Protein AF-A0A7S1Z0C0-F1 (afdb_monomer)

Nearest PDB structures (foldseek):
  6q3m-assembly1_A  TM=7.914E-01  e=4.028E-03  Homo sapiens
  2ke1-assembly1_A  TM=7.319E-01  e=4.303E-03  Homo sapiens
  4w5a-assembly3_E  TM=4.860E-01  e=2.081E-03  Homo sapiens
  8w9f-assembly1_F  TM=6.371E-01  e=2.559E-02  Saccharomyces cerevisiae

Solvent-accessible surface area (backbone atoms only — not comparable to full-atom values): 23361 Å² total; per-residue (Å²): 136,85,87,72,70,70,67,63,60,56,47,55,75,70,66,60,73,86,74,85,72,89,42,73,66,61,54,51,55,50,50,51,51,52,51,54,57,55,53,70,72,68,77,53,69,73,66,52,51,57,55,50,52,53,48,57,52,50,53,51,51,53,50,51,50,50,50,53,50,49,53,54,50,51,52,50,50,53,58,64,73,46,51,76,72,53,54,50,53,54,53,50,51,54,52,51,49,54,51,52,55,64,71,62,59,70,80,66,78,71,71,82,69,74,81,73,77,64,78,77,37,60,57,63,62,55,48,53,43,37,74,74,49,77,38,82,90,56,56,78,47,88,72,80,61,46,82,34,17,76,81,85,66,45,68,76,83,61,46,57,18,46,59,42,52,48,14,31,35,68,73,64,39,52,79,74,41,51,56,62,86,73,58,97,84,54,79,42,71,41,68,71,56,48,52,53,49,52,55,50,52,52,52,52,50,50,52,52,51,54,50,50,52,51,53,47,65,69,66,67,64,72,90,80,63,89,78,70,85,74,74,75,78,90,71,77,77,83,79,79,78,79,83,83,84,78,88,84,82,91,83,81,88,80,90,84,81,90,81,90,78,89,77,81,86,80,88,82,86,76,87,85,91,86,87,92,83,88,82,89,80,86,86,81,90,85,77,90,74,89,76,92,72,89,76,78,88,75,80,84,85,80,84,84,87,90,80,89,72,85,81,76,74,74,69,91,72,75,53,92,85,81,61,76,76,45,72,69,49,46,54,53,52,52,50,52,53,52,51,52,50,51,51,52,52,51,52,51,52,55,56,62,75,76,107

InterPro domains:
  IPR001965 Zinc finger, PHD-type [SM00249] (148-194)
  IPR011011 Zinc finger, FYVE/PHD-type [SSF57903] (145-203)
  IPR013083 Zinc finger, RING/FYVE/PHD-type [G3DSA:3.30.40.10] (141-206)
  IPR019787 Zinc finger, PHD-finger [PS50016] (146-196)

Radius of gyration: 36.1 Å; Cα contacts (8 Å, |Δi|>4): 140; chains: 1; bounding box: 74×101×107 Å

Foldseek 3Di:
DDPDDPPVVVCVVVVPDPPPPPDPVVVVVVVVVVVLVVVVVPPPPPVSVVVVVVVVVVVVVVVVVVVVVVVVVVVVVVLVPDDPVVVVVVVVVVVVVVVVVVVPPPPPPPPPPPPPADPEDEVQVLVVCVVVCVPVVFDFDPDAADQAAPQPRHHDPWAAARRDRHIHDPVSQCVQHNYDDDDPPDHDHHNVRVVVSVVVVVVVVVVVVVVVVVVVVVVPPPVPPPPPPPDDPPDDDDPPDDDPDDDDDDDDDDDDDDDDDDDDDDDDDDDDDDDDDDDDDDDDDDDDDDDPDDDDPDDDDDDDDDDDDPPPPDDPPDDPDLDQDDPSSVVVVVVVVVVVVVVVVVVVVVVVVVD

pLDDT: mean 72.42, std 21.55, range [31.31, 98.56]

Mean predicted aligned error: 20.8 Å

Secondary structure (DSSP, 8-state):
-----HHHHHHHHTT--------HHHHHHHHHHHHHHHHHTS--HHHHHHHHHHHHHHHHHHHHHHHHHHHHHHHHHHHHHS-HHHHHHHHHHHHHHHHHHHHT------------PPPPBPHHHHHHHHHTTSSTT-----SPPPSSBTTT---SS-EEBSSSS-EE-HHHHHTTS-BPPPPTTS-B--HHHHHHHHHHHHHHHHHHHHHHHHHHHHTT--TT-TTSSS---S---------------------------------------------------------------PPPP-----------PPPTT--TTS---SHHHHHHHHHHHHHHHHHHHHHHHHHHH--

Structure (mmCIF, N/CA/C/O backbone):
data_AF-A0A7S1Z0C0-F1
#
_entry.id   AF-A0A7S1Z0C0-F1
#
loop_
_atom_site.group_PDB
_atom_site.id
_atom_site.type_symbol
_atom_site.label_atom_id
_atom_site.label_alt_id
_atom_site.label_comp_id
_atom_site.label_asym_id
_atom_site.label_entity_id
_atom_site.label_seq_id
_atom_site.pdbx_PDB_ins_code
_atom_site.Cartn_x
_atom_site.Cartn_y
_atom_site.Cartn_z
_atom_site.occupancy
_atom_site.B_iso_or_equiv
_atom_site.auth_seq_id
_atom_site.auth_comp_id
_atom_site.auth_asym_id
_atom_site.auth_atom_id
_atom_site.pdbx_PDB_model_num
ATOM 1 N N . MET A 1 1 ? 2.852 -2.799 -67.588 1.00 41.16 1 MET A N 1
ATOM 2 C CA . MET A 1 1 ? 4.101 -2.038 -67.818 1.00 41.16 1 MET A CA 1
ATOM 3 C C . MET A 1 1 ? 4.869 -1.952 -66.505 1.00 41.16 1 MET A C 1
ATOM 5 O O . MET A 1 1 ? 4.376 -1.339 -65.569 1.00 41.16 1 MET A O 1
ATOM 9 N N . LYS A 1 2 ? 6.009 -2.645 -66.389 1.00 41.25 2 LYS A N 1
ATOM 10 C CA . LYS A 1 2 ? 6.830 -2.675 -65.166 1.00 41.25 2 LYS A CA 1
ATOM 11 C C . LYS A 1 2 ? 7.794 -1.481 -65.197 1.00 41.25 2 LYS A C 1
ATOM 13 O O . LYS A 1 2 ? 8.636 -1.422 -66.085 1.00 41.25 2 LYS A O 1
ATOM 18 N N . ARG A 1 3 ? 7.658 -0.530 -64.265 1.00 49.12 3 ARG A N 1
ATOM 19 C CA . ARG A 1 3 ? 8.637 0.552 -64.057 1.00 49.12 3 ARG A CA 1
ATOM 20 C C . ARG A 1 3 ? 9.842 -0.034 -63.320 1.00 49.12 3 ARG A C 1
ATOM 22 O O . ARG A 1 3 ? 9.832 -0.140 -62.100 1.00 49.12 3 ARG A O 1
ATOM 29 N N . THR A 1 4 ? 10.842 -0.492 -64.061 1.00 49.00 4 THR A N 1
ATOM 30 C CA . THR A 1 4 ? 12.137 -0.884 -63.495 1.00 49.00 4 THR A CA 1
ATOM 31 C C . THR A 1 4 ? 12.931 0.371 -63.140 1.00 49.00 4 THR A C 1
ATOM 33 O O . THR A 1 4 ? 13.083 1.266 -63.967 1.00 49.00 4 THR A O 1
ATOM 36 N N . SER A 1 5 ? 13.381 0.432 -61.886 1.00 56.84 5 SER A N 1
ATOM 37 C CA . SER A 1 5 ? 14.127 1.533 -61.270 1.00 56.84 5 SER A CA 1
ATOM 38 C C . SER A 1 5 ? 15.348 1.939 -62.103 1.00 56.84 5 SER A C 1
ATOM 40 O O . SER A 1 5 ? 16.289 1.163 -62.265 1.00 56.84 5 SER A O 1
ATOM 42 N N . THR A 1 6 ? 15.342 3.172 -62.606 1.00 65.50 6 THR A N 1
ATOM 43 C CA . THR A 1 6 ? 16.443 3.796 -63.361 1.00 65.50 6 THR A CA 1
ATOM 44 C C . THR A 1 6 ? 17.701 4.014 -62.518 1.00 65.50 6 THR A C 1
ATOM 46 O O . THR A 1 6 ? 18.776 4.256 -63.059 1.00 65.50 6 THR A O 1
ATOM 49 N N . TYR A 1 7 ? 17.602 3.896 -61.194 1.00 66.31 7 TYR A N 1
ATOM 50 C CA . TYR A 1 7 ? 18.716 4.147 -60.287 1.00 66.31 7 TYR A CA 1
ATOM 51 C C . TYR A 1 7 ? 19.790 3.049 -60.352 1.00 66.31 7 TYR A C 1
ATOM 53 O O . TYR A 1 7 ? 20.985 3.332 -60.340 1.00 66.31 7 TYR A O 1
ATOM 61 N N . THR A 1 8 ? 19.381 1.787 -60.504 1.00 64.25 8 THR A N 1
ATOM 62 C CA . THR A 1 8 ? 20.310 0.646 -60.570 1.00 64.25 8 THR A CA 1
ATOM 63 C C . THR A 1 8 ? 21.159 0.632 -61.840 1.00 64.25 8 THR A C 1
ATOM 65 O O . THR A 1 8 ? 22.336 0.293 -61.773 1.00 64.25 8 THR A O 1
ATOM 68 N N . SER A 1 9 ? 20.606 1.067 -62.976 1.00 69.12 9 SER A N 1
ATOM 69 C CA . SER A 1 9 ? 21.338 1.129 -64.249 1.00 69.12 9 SER A CA 1
ATOM 70 C C . SER A 1 9 ? 22.393 2.237 -64.282 1.00 69.12 9 SER A C 1
ATOM 72 O O . SER A 1 9 ? 23.422 2.081 -64.931 1.00 69.12 9 SER A O 1
ATOM 74 N N . VAL A 1 10 ? 22.169 3.344 -63.564 1.00 72.50 10 VAL A N 1
ATOM 75 C CA . VAL A 1 10 ? 23.146 4.445 -63.483 1.00 72.50 10 VAL A CA 1
ATOM 76 C C . VAL A 1 10 ? 24.360 4.039 -62.644 1.00 72.50 10 VAL A C 1
ATOM 78 O O . VAL A 1 10 ? 25.487 4.364 -63.004 1.00 72.50 10 VAL A O 1
ATOM 81 N N . LEU A 1 11 ? 24.158 3.281 -61.562 1.00 66.19 11 LEU A N 1
ATOM 82 C CA . LEU A 1 11 ? 25.260 2.821 -60.710 1.00 66.19 11 LEU A CA 1
ATOM 83 C C . LEU A 1 11 ? 26.145 1.767 -61.392 1.00 66.19 11 LEU A C 1
ATOM 85 O O . LEU A 1 11 ? 27.360 1.788 -61.207 1.00 66.19 11 LEU A O 1
ATOM 89 N N . GLU A 1 12 ? 25.565 0.886 -62.212 1.00 71.12 12 GLU A N 1
ATOM 90 C CA . GLU A 1 12 ? 26.336 -0.097 -62.989 1.00 71.12 12 GLU A CA 1
ATOM 91 C C . GLU A 1 12 ? 27.153 0.563 -64.114 1.00 71.12 12 GLU A C 1
ATOM 93 O O . GLU A 1 12 ? 28.290 0.162 -64.355 1.00 71.12 12 GLU A O 1
ATOM 98 N N . ALA A 1 13 ? 26.643 1.632 -64.738 1.00 73.81 13 ALA A N 1
ATOM 99 C CA . ALA A 1 13 ? 27.370 2.374 -65.773 1.00 73.81 13 ALA A CA 1
ATOM 100 C C . ALA A 1 13 ? 28.603 3.138 -65.244 1.00 73.81 13 ALA A C 1
ATOM 102 O O . ALA A 1 13 ? 29.520 3.423 -66.010 1.00 73.81 13 ALA A O 1
ATOM 103 N N . LEU A 1 14 ? 28.653 3.444 -63.942 1.00 75.69 14 LEU A N 1
ATOM 104 C CA . LEU A 1 14 ? 29.780 4.134 -63.297 1.00 75.69 14 LEU A CA 1
ATOM 105 C C . LEU A 1 14 ? 30.885 3.184 -62.797 1.00 75.69 14 LEU A C 1
ATOM 107 O O . LEU A 1 14 ? 31.799 3.623 -62.103 1.00 75.69 14 LEU A O 1
ATOM 111 N N . GLY A 1 15 ? 30.824 1.890 -63.131 1.00 63.50 15 GLY A N 1
ATOM 112 C CA . GLY A 1 15 ? 31.883 0.932 -62.794 1.00 63.50 15 GLY A CA 1
ATOM 113 C C . GLY A 1 15 ? 31.935 0.532 -61.316 1.00 63.50 15 GLY A C 1
ATOM 114 O O . GLY A 1 15 ? 32.944 -0.007 -60.863 1.00 63.50 15 GLY A O 1
ATOM 115 N N . PHE A 1 16 ? 30.861 0.758 -60.550 1.00 59.59 16 PHE A N 1
ATOM 116 C CA . PHE A 1 16 ? 30.744 0.225 -59.192 1.00 59.59 16 PHE A CA 1
ATOM 117 C C . PHE A 1 16 ? 30.473 -1.281 -59.247 1.00 59.59 16 PHE A C 1
ATOM 119 O O . PHE A 1 16 ? 29.337 -1.753 -59.187 1.00 59.59 16 PHE A O 1
ATOM 126 N N . GLU A 1 17 ? 31.549 -2.049 -59.378 1.00 62.84 17 GLU A N 1
ATOM 127 C CA . GLU A 1 17 ? 31.514 -3.501 -59.319 1.00 62.84 17 GLU A CA 1
ATOM 128 C C . GLU A 1 17 ? 30.978 -3.935 -57.94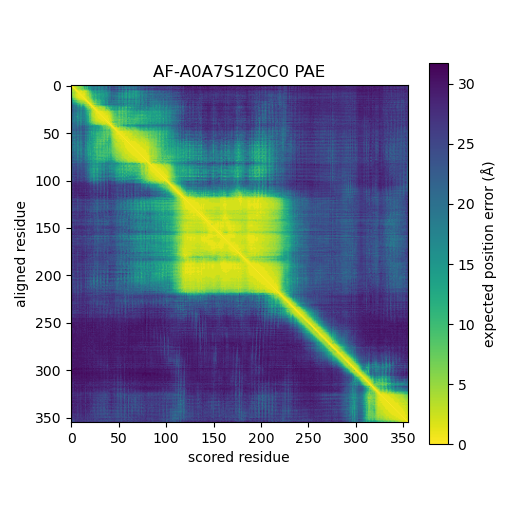7 1.00 62.84 17 GLU A C 1
ATOM 130 O O . GLU A 1 17 ? 31.446 -3.487 -56.895 1.00 62.84 17 GLU A O 1
ATOM 135 N N . ARG A 1 18 ? 29.937 -4.775 -57.948 1.00 55.66 18 ARG A N 1
ATOM 136 C CA . ARG A 1 18 ? 29.176 -5.164 -56.754 1.00 55.66 18 ARG A CA 1
ATOM 137 C C . ARG A 1 18 ? 30.007 -6.119 -55.881 1.00 55.66 18 ARG A C 1
ATOM 139 O O . ARG A 1 18 ? 29.703 -7.306 -55.780 1.00 55.66 18 ARG A O 1
ATOM 146 N N . GLN A 1 19 ? 31.066 -5.619 -55.245 1.00 58.34 19 GLN A N 1
ATOM 147 C CA . GLN A 1 19 ? 31.847 -6.380 -54.276 1.00 58.34 19 GLN A CA 1
ATOM 148 C C . GLN A 1 19 ? 30.951 -6.719 -53.081 1.00 58.34 19 GLN A C 1
ATOM 150 O O . GLN A 1 19 ? 30.580 -5.851 -52.287 1.00 58.34 19 GLN A O 1
ATOM 155 N N . ARG A 1 20 ? 30.600 -8.002 -52.939 1.00 53.34 20 ARG A N 1
ATOM 156 C CA . ARG A 1 20 ? 29.912 -8.541 -51.758 1.00 53.34 20 ARG A CA 1
ATOM 157 C C . ARG A 1 20 ? 30.876 -8.565 -50.569 1.00 53.34 20 ARG A C 1
ATOM 159 O O . ARG A 1 20 ? 31.320 -9.623 -50.135 1.00 53.34 20 ARG A O 1
ATOM 166 N N . HIS A 1 21 ? 31.222 -7.397 -50.043 1.00 53.88 21 HIS A N 1
ATOM 167 C CA . HIS A 1 21 ? 31.914 -7.307 -48.767 1.00 53.88 21 HIS A CA 1
ATOM 168 C C . HIS A 1 21 ? 30.905 -7.554 -47.643 1.00 53.88 21 HIS A C 1
ATOM 170 O O . HIS A 1 21 ? 30.197 -6.646 -47.213 1.00 53.88 21 HIS A O 1
ATOM 176 N N . ASN A 1 22 ? 30.863 -8.797 -47.155 1.00 55.84 22 ASN A N 1
ATOM 177 C CA . ASN A 1 22 ? 30.234 -9.181 -45.887 1.00 55.84 22 ASN A CA 1
ATOM 178 C C . ASN A 1 22 ? 31.068 -8.666 -44.700 1.00 55.84 22 ASN A C 1
ATOM 180 O O . ASN A 1 22 ? 31.468 -9.437 -43.835 1.00 55.84 22 ASN A O 1
ATOM 184 N N . ASP A 1 23 ? 31.378 -7.371 -44.679 1.00 60.94 23 ASP A N 1
ATOM 185 C CA . ASP A 1 23 ? 32.002 -6.735 -43.527 1.00 60.94 23 ASP A CA 1
ATOM 186 C C . ASP A 1 23 ? 30.923 -5.958 -42.754 1.00 60.94 23 ASP A C 1
ATOM 188 O O . ASP A 1 23 ? 30.454 -4.904 -43.218 1.00 60.94 23 ASP A O 1
ATOM 192 N N . PRO A 1 24 ? 30.478 -6.468 -41.588 1.00 60.12 24 PRO A N 1
ATOM 193 C CA . PRO A 1 24 ? 29.442 -5.831 -40.784 1.00 60.12 24 PRO A CA 1
ATOM 194 C C . PRO A 1 24 ? 29.795 -4.382 -40.435 1.00 60.12 24 PRO A C 1
ATOM 196 O O . PRO A 1 24 ? 28.903 -3.530 -40.387 1.00 60.12 24 PRO A O 1
ATOM 199 N N . LEU A 1 25 ? 31.087 -4.082 -40.263 1.00 57.88 25 LEU A N 1
ATOM 200 C CA . LEU A 1 25 ? 31.577 -2.761 -39.878 1.00 57.88 25 LEU A CA 1
ATOM 201 C C . LEU A 1 25 ? 31.459 -1.758 -41.030 1.00 57.88 25 LEU A C 1
ATOM 203 O O . LEU A 1 25 ? 30.967 -0.645 -40.826 1.00 57.88 25 LEU A O 1
ATOM 207 N N . ARG A 1 26 ? 31.791 -2.176 -42.260 1.00 61.06 26 ARG A N 1
ATOM 208 C CA . ARG A 1 26 ? 31.653 -1.333 -43.460 1.00 61.06 26 ARG A CA 1
ATOM 209 C C . ARG A 1 26 ? 30.186 -1.011 -43.750 1.00 61.06 26 ARG A C 1
ATOM 211 O O . ARG A 1 26 ? 29.866 0.119 -44.109 1.00 61.06 26 ARG A O 1
ATOM 218 N N . SER A 1 27 ? 29.279 -1.961 -43.504 1.00 67.25 27 SER A N 1
ATOM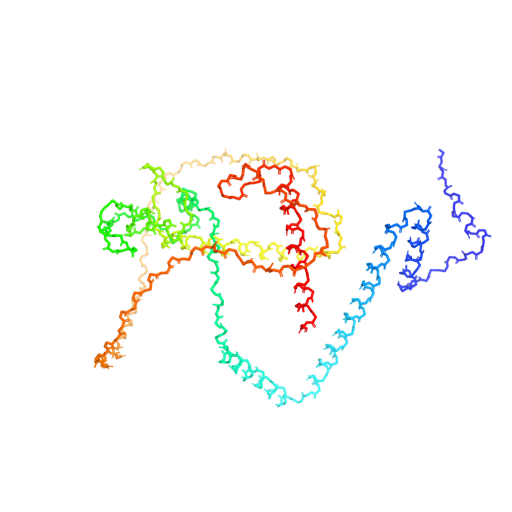 219 C CA . SER A 1 27 ? 27.834 -1.758 -43.692 1.00 67.25 27 SER A CA 1
ATOM 220 C C . SER A 1 27 ? 27.212 -0.774 -42.691 1.00 67.25 27 SER A C 1
ATOM 222 O O . SER A 1 27 ? 26.228 -0.111 -43.017 1.00 67.25 27 SER A O 1
ATOM 224 N N . LYS A 1 28 ? 27.747 -0.678 -41.464 1.00 67.56 28 LYS A N 1
ATOM 225 C CA . LYS A 1 28 ? 27.249 0.260 -40.446 1.00 67.56 28 LYS A CA 1
ATOM 226 C C . LYS A 1 28 ? 27.699 1.680 -40.784 1.00 67.56 28 LYS A C 1
ATOM 228 O O . LYS A 1 28 ? 26.857 2.564 -40.848 1.00 67.56 28 LYS A O 1
ATOM 233 N N . ALA A 1 29 ? 28.978 1.859 -41.127 1.00 69.75 29 ALA A N 1
ATOM 234 C CA . ALA A 1 29 ? 29.523 3.147 -41.556 1.00 69.75 29 ALA A CA 1
ATOM 235 C C . ALA A 1 29 ? 28.834 3.691 -42.823 1.00 69.75 29 ALA A C 1
ATOM 237 O O . ALA A 1 29 ? 28.471 4.864 -42.863 1.00 69.75 29 ALA A O 1
ATOM 238 N N . LEU A 1 30 ? 28.580 2.836 -43.824 1.00 73.31 30 LEU A N 1
ATOM 239 C CA . LEU A 1 30 ? 27.858 3.236 -45.039 1.00 73.31 30 LEU A CA 1
ATOM 240 C C . LEU A 1 30 ? 26.400 3.606 -44.765 1.00 73.31 30 LEU A C 1
ATOM 242 O O . LEU A 1 30 ? 25.929 4.601 -45.304 1.00 73.31 30 LEU A O 1
ATOM 246 N N . ARG A 1 31 ? 25.691 2.855 -43.911 1.00 71.94 31 ARG A N 1
ATOM 247 C CA . ARG A 1 31 ? 24.316 3.206 -43.520 1.00 71.94 31 ARG A CA 1
ATOM 248 C C . ARG A 1 31 ? 24.271 4.539 -42.778 1.00 71.94 31 ARG A C 1
ATOM 250 O O . ARG A 1 31 ? 23.434 5.367 -43.104 1.00 71.94 31 ARG A O 1
ATOM 257 N N . THR A 1 32 ? 25.216 4.786 -41.872 1.00 66.38 32 THR A N 1
ATOM 258 C CA . THR A 1 32 ? 25.333 6.067 -41.160 1.00 66.38 32 THR A CA 1
ATOM 259 C C . THR A 1 32 ? 25.631 7.230 -42.106 1.00 66.38 32 THR A C 1
ATOM 261 O O . THR A 1 32 ? 24.977 8.264 -42.011 1.00 66.38 32 THR A O 1
ATOM 264 N N . ALA A 1 33 ? 26.558 7.059 -43.054 1.00 73.19 33 ALA A N 1
ATOM 265 C CA . ALA A 1 33 ? 26.852 8.083 -44.057 1.00 73.19 33 ALA A CA 1
ATOM 266 C C . ALA A 1 33 ? 25.636 8.368 -44.954 1.00 73.19 33 ALA A C 1
ATOM 268 O O . ALA A 1 33 ? 25.348 9.521 -45.263 1.00 73.19 33 ALA A O 1
ATOM 269 N N . HIS A 1 34 ? 24.885 7.328 -45.322 1.00 72.88 34 HIS A N 1
ATOM 270 C CA . HIS A 1 34 ? 23.696 7.462 -46.159 1.00 72.88 34 HIS A CA 1
ATOM 271 C C . HIS A 1 34 ? 22.535 8.146 -45.423 1.00 72.88 34 HIS A C 1
ATOM 273 O O . HIS A 1 34 ? 21.831 8.955 -46.020 1.00 72.88 34 HIS A O 1
ATOM 279 N N . THR A 1 35 ? 22.350 7.873 -44.127 1.00 68.94 35 THR A N 1
ATOM 280 C CA . THR A 1 35 ? 21.370 8.582 -43.289 1.00 68.94 35 THR A CA 1
ATOM 281 C C . THR A 1 35 ? 21.763 10.047 -43.094 1.00 68.94 35 THR A C 1
ATOM 283 O O . THR A 1 35 ? 20.915 10.916 -43.252 1.00 68.94 35 THR A O 1
ATOM 286 N N . ALA A 1 36 ? 23.043 10.343 -42.841 1.00 66.50 36 ALA A N 1
ATOM 287 C CA . ALA A 1 36 ? 23.523 11.720 -42.700 1.00 66.50 36 ALA A CA 1
ATOM 288 C C . ALA A 1 36 ? 23.336 12.540 -43.993 1.00 66.50 36 ALA A C 1
ATOM 290 O O . ALA A 1 36 ? 22.866 13.674 -43.939 1.00 66.50 36 ALA A O 1
ATOM 291 N N . LEU A 1 37 ? 23.625 11.944 -45.158 1.00 73.31 37 LEU A N 1
ATOM 292 C CA . LEU A 1 37 ? 23.414 12.577 -46.466 1.00 73.31 37 LEU A CA 1
ATOM 293 C C . LEU A 1 37 ? 21.927 12.764 -46.807 1.00 73.31 37 LEU A C 1
ATOM 295 O O . LEU A 1 37 ? 21.551 13.781 -47.391 1.00 73.31 37 LEU A O 1
ATOM 299 N N . ALA A 1 38 ? 21.067 11.815 -46.427 1.00 67.19 38 ALA A N 1
ATOM 300 C CA . ALA A 1 38 ? 19.621 11.943 -46.615 1.00 67.19 38 ALA A CA 1
ATOM 301 C C . ALA A 1 38 ? 19.028 13.069 -45.747 1.00 67.19 38 ALA A C 1
ATOM 303 O O . ALA A 1 38 ? 18.183 13.830 -46.211 1.00 67.19 38 ALA A O 1
ATOM 304 N N . CYS A 1 39 ? 19.522 13.220 -44.517 1.00 60.16 39 CYS A N 1
ATOM 305 C CA . CYS A 1 39 ? 19.128 14.270 -43.580 1.00 60.16 39 CYS A CA 1
ATOM 306 C C . CYS A 1 39 ? 19.550 15.680 -44.029 1.00 60.16 39 CYS A C 1
ATOM 308 O O . CYS A 1 39 ? 18.794 16.631 -43.838 1.00 60.16 39 CYS A O 1
ATOM 310 N N . SER A 1 40 ? 20.707 15.830 -44.687 1.00 65.81 40 SER A N 1
ATOM 311 C CA . SER A 1 40 ? 21.136 17.128 -45.236 1.00 65.81 40 SER A CA 1
ATOM 312 C C . SER A 1 40 ? 20.289 17.616 -46.418 1.00 65.81 40 SER A C 1
ATOM 314 O O . SER A 1 40 ? 20.303 18.801 -46.730 1.00 65.81 40 SER A O 1
ATOM 316 N N . TYR A 1 41 ? 19.544 16.723 -47.077 1.00 68.19 41 TYR A N 1
ATOM 317 C CA . TYR A 1 41 ? 18.762 17.056 -48.272 1.00 68.19 41 TYR A CA 1
ATOM 318 C C . TYR A 1 41 ? 17.346 17.578 -47.957 1.00 68.19 41 TYR A C 1
ATOM 320 O O . TYR A 1 41 ? 16.689 18.118 -48.841 1.00 68.19 41 TYR A O 1
ATOM 328 N N . LEU A 1 42 ? 16.865 17.423 -46.716 1.00 62.72 42 LEU A N 1
ATOM 329 C CA . LEU A 1 42 ? 15.479 17.730 -46.329 1.00 62.72 42 LEU A CA 1
ATOM 330 C C . LEU A 1 42 ? 15.290 19.051 -45.561 1.00 62.72 42 LEU A C 1
ATOM 332 O O . LEU A 1 42 ? 14.172 19.346 -45.161 1.00 62.72 42 LEU A O 1
ATOM 336 N N . GLY A 1 43 ? 16.330 19.875 -45.399 1.00 56.78 43 GLY A N 1
ATOM 337 C CA . GLY A 1 43 ? 16.191 21.273 -44.950 1.00 56.78 43 GLY A CA 1
ATOM 338 C C . GLY A 1 43 ? 15.761 21.508 -43.491 1.00 56.78 43 GLY A C 1
ATOM 339 O O . GLY A 1 43 ? 15.619 22.662 -43.103 1.00 56.78 43 GLY A O 1
ATOM 340 N N . ASP A 1 44 ? 15.593 20.464 -42.676 1.00 61.44 44 ASP A N 1
ATOM 341 C CA . ASP A 1 44 ? 15.294 20.577 -41.239 1.00 61.44 44 ASP A CA 1
ATOM 342 C C . ASP A 1 44 ? 16.597 20.614 -40.416 1.00 61.44 44 ASP A C 1
ATOM 344 O O . ASP A 1 44 ? 17.108 19.583 -39.964 1.00 61.44 44 ASP A O 1
ATOM 348 N N . GLU A 1 45 ? 17.169 21.804 -40.228 1.00 64.06 45 GLU A N 1
ATOM 349 C CA . GLU A 1 45 ? 18.453 21.980 -39.527 1.00 64.06 45 GLU A CA 1
ATOM 350 C C . GLU A 1 45 ? 18.385 21.611 -38.030 1.00 64.06 45 GLU A C 1
ATOM 352 O O . GLU A 1 45 ? 19.311 20.984 -37.509 1.00 64.06 45 GLU A O 1
ATOM 357 N N . ASP A 1 46 ? 17.263 21.880 -37.356 1.00 63.28 46 ASP A N 1
ATOM 358 C CA . ASP A 1 46 ? 17.115 21.627 -35.913 1.00 63.28 46 ASP A CA 1
ATOM 359 C C . ASP A 1 46 ? 16.995 20.130 -35.579 1.00 63.28 46 ASP A C 1
ATOM 361 O O . ASP A 1 46 ? 17.570 19.634 -34.606 1.00 63.28 46 ASP A O 1
ATOM 365 N N . ARG A 1 47 ? 16.316 19.358 -36.437 1.00 62.31 47 ARG A N 1
ATOM 366 C CA . ARG A 1 47 ? 16.118 17.908 -36.251 1.00 62.31 47 ARG A CA 1
ATOM 367 C C . ARG A 1 47 ? 17.405 17.106 -36.490 1.00 62.31 47 ARG A C 1
ATOM 369 O O . ARG A 1 47 ? 17.586 16.005 -35.953 1.00 62.31 47 ARG A O 1
ATOM 376 N N . ASN A 1 48 ? 18.328 17.673 -37.264 1.00 64.69 48 ASN A N 1
ATOM 377 C CA . ASN A 1 48 ? 19.623 17.074 -37.573 1.00 64.69 48 ASN A CA 1
ATOM 378 C C . ASN A 1 48 ? 20.600 17.132 -36.387 1.00 64.69 48 ASN A C 1
ATOM 380 O O . ASN A 1 48 ? 21.386 16.198 -36.201 1.00 64.69 48 ASN A O 1
ATOM 384 N N . TYR A 1 49 ? 20.523 18.167 -35.544 1.00 72.94 49 TYR A N 1
ATOM 385 C CA . TYR A 1 49 ? 21.432 18.331 -34.406 1.00 72.94 49 TYR A CA 1
ATOM 386 C C . TYR A 1 49 ? 21.165 17.324 -33.276 1.00 72.94 49 TYR A C 1
ATOM 388 O O . TYR A 1 49 ? 22.095 16.667 -32.796 1.00 72.94 49 TYR A O 1
ATOM 396 N N . GLU A 1 50 ? 19.901 17.115 -32.896 1.00 72.12 50 GLU A N 1
ATOM 397 C CA . GLU A 1 50 ? 19.539 16.122 -31.871 1.00 72.12 50 GLU A CA 1
ATOM 398 C C . GLU A 1 50 ? 19.894 14.695 -32.304 1.00 72.12 50 GLU A C 1
ATOM 400 O O . GLU A 1 50 ? 20.446 13.908 -31.527 1.00 72.12 50 GLU A O 1
ATOM 405 N N . THR A 1 51 ? 19.651 14.373 -33.578 1.00 73.56 51 THR A N 1
ATOM 406 C CA . THR A 1 51 ? 19.997 13.067 -34.151 1.00 73.56 51 THR A CA 1
ATOM 407 C C . THR A 1 51 ? 21.508 12.827 -34.077 1.00 73.56 51 THR A C 1
ATOM 409 O O . THR A 1 51 ? 21.948 11.753 -33.656 1.00 73.56 51 THR A O 1
ATOM 412 N N . PHE A 1 52 ? 22.316 13.841 -34.392 1.00 75.94 52 PHE A N 1
ATOM 413 C CA . PHE A 1 52 ? 23.773 13.771 -34.311 1.00 75.94 52 PHE A CA 1
ATOM 414 C C . PHE A 1 52 ? 24.292 13.612 -32.870 1.00 75.94 52 PHE A C 1
ATOM 416 O O . PHE A 1 52 ? 25.137 12.749 -32.613 1.00 75.94 52 PHE A O 1
ATOM 423 N N . LEU A 1 53 ? 23.755 14.373 -31.909 1.00 76.31 53 LEU A N 1
ATOM 424 C CA . LEU A 1 53 ? 24.111 14.235 -30.491 1.00 76.31 53 LEU A CA 1
ATOM 425 C C . LEU A 1 53 ? 23.729 12.860 -29.933 1.00 76.31 53 LEU A C 1
ATOM 427 O O . LEU A 1 53 ? 24.525 12.226 -29.234 1.00 76.31 53 LEU A O 1
ATOM 431 N N . SER A 1 54 ? 22.542 12.355 -30.281 1.00 74.62 54 SER A N 1
ATOM 432 C CA . SER A 1 54 ? 22.101 11.018 -29.872 1.00 74.62 54 SER A CA 1
ATOM 433 C C . SER A 1 54 ? 23.042 9.927 -30.397 1.00 74.62 54 SER A C 1
ATOM 435 O O . SER A 1 54 ? 23.336 8.963 -29.689 1.00 74.62 54 SER A O 1
ATOM 437 N N . PHE A 1 55 ? 23.588 10.105 -31.604 1.00 75.81 55 PHE A N 1
ATOM 438 C CA . PHE A 1 55 ? 24.555 9.188 -32.191 1.00 75.81 55 PHE A CA 1
ATOM 439 C C . PHE A 1 55 ? 25.902 9.231 -31.464 1.00 75.81 55 PHE A C 1
ATOM 441 O O . PHE A 1 55 ? 26.411 8.173 -31.094 1.00 75.81 55 PHE A O 1
ATOM 448 N N . GLN A 1 56 ? 26.445 10.424 -31.187 1.00 79.31 56 GLN A N 1
ATOM 449 C CA . GLN A 1 56 ? 27.682 10.557 -30.406 1.00 79.31 56 GLN A CA 1
ATOM 450 C C . GLN A 1 56 ? 27.554 9.922 -29.015 1.00 79.31 56 GLN A C 1
ATOM 452 O O . GLN A 1 56 ? 28.466 9.231 -28.551 1.00 79.31 56 GLN A O 1
ATOM 457 N N . ASN A 1 57 ? 26.403 10.105 -28.365 1.00 81.00 57 ASN A N 1
ATOM 458 C CA . ASN A 1 57 ? 26.128 9.503 -27.064 1.00 81.00 57 ASN A CA 1
ATOM 459 C C . ASN A 1 57 ? 26.020 7.974 -27.158 1.00 81.00 57 ASN A C 1
ATOM 461 O O . ASN A 1 57 ? 26.595 7.274 -26.327 1.00 81.00 57 ASN A O 1
ATOM 465 N N . ARG A 1 58 ? 25.377 7.434 -28.204 1.00 76.56 58 ARG A N 1
ATOM 466 C CA . ARG A 1 58 ? 25.324 5.982 -28.458 1.00 76.56 58 ARG A CA 1
ATOM 467 C C . ARG A 1 58 ? 26.710 5.388 -28.702 1.00 76.56 58 ARG A C 1
ATOM 469 O O . ARG A 1 58 ? 27.000 4.323 -28.170 1.00 76.56 58 ARG A O 1
ATOM 476 N N . THR A 1 59 ? 27.576 6.065 -29.460 1.00 82.00 59 THR A N 1
ATOM 477 C CA . THR A 1 59 ? 28.943 5.575 -29.706 1.00 82.00 59 THR A CA 1
ATOM 478 C C . THR A 1 59 ? 29.787 5.558 -28.438 1.00 82.00 59 THR A C 1
ATOM 480 O O . THR A 1 59 ? 30.477 4.571 -28.198 1.00 82.00 59 THR A O 1
ATOM 483 N N . LYS A 1 60 ? 29.677 6.595 -27.596 1.00 87.06 60 LYS A N 1
ATOM 484 C CA . LYS A 1 60 ? 30.362 6.645 -26.297 1.00 87.06 60 LYS A CA 1
ATOM 485 C C . LYS A 1 60 ? 29.868 5.536 -25.367 1.00 87.06 60 LYS A C 1
ATOM 487 O O . LYS A 1 60 ? 30.677 4.808 -24.807 1.00 87.06 60 LYS A O 1
ATOM 492 N N . LEU A 1 61 ? 28.552 5.335 -25.285 1.00 83.94 61 LEU A N 1
ATOM 493 C CA . LEU A 1 61 ? 27.950 4.270 -24.479 1.00 83.94 61 LEU A CA 1
ATOM 494 C C . LEU A 1 61 ? 28.364 2.866 -24.963 1.00 83.94 61 LEU A C 1
ATOM 496 O O . LEU A 1 61 ? 28.624 1.971 -24.159 1.00 83.94 61 LEU A O 1
ATOM 500 N N . ASP A 1 62 ? 28.425 2.651 -26.280 1.00 82.44 62 ASP A N 1
ATOM 501 C CA . ASP A 1 62 ? 28.888 1.390 -26.869 1.00 82.44 62 ASP A CA 1
ATOM 502 C C . ASP A 1 62 ? 30.372 1.128 -26.552 1.00 82.44 62 ASP A C 1
ATOM 504 O O . ASP A 1 62 ? 30.748 -0.013 -26.265 1.00 82.44 62 ASP A O 1
ATOM 508 N N . GLU A 1 63 ? 31.211 2.165 -26.577 1.00 91.69 63 GLU A N 1
ATOM 509 C CA . GLU A 1 63 ? 32.628 2.088 -26.211 1.00 91.69 63 GLU A CA 1
ATOM 510 C C . GLU A 1 63 ? 32.819 1.793 -24.716 1.00 91.69 63 GLU A C 1
ATOM 512 O O . GLU A 1 63 ? 33.561 0.876 -24.358 1.00 91.69 63 GLU A O 1
ATOM 517 N N . GLU A 1 64 ? 32.074 2.474 -23.844 1.00 91.19 64 GLU A N 1
ATOM 518 C CA . GLU A 1 64 ? 32.048 2.206 -22.402 1.00 91.19 64 GLU A CA 1
ATOM 519 C C . GLU A 1 64 ? 31.587 0.778 -22.097 1.00 91.19 64 GLU A C 1
ATOM 521 O O . GLU A 1 64 ? 32.204 0.081 -21.289 1.00 91.19 64 GLU A O 1
ATOM 526 N N . ARG A 1 65 ? 30.549 0.289 -22.791 1.00 87.50 65 ARG A N 1
ATOM 527 C CA . ARG A 1 65 ? 30.068 -1.090 -22.638 1.00 87.50 65 ARG A CA 1
ATOM 528 C C . ARG A 1 65 ? 31.137 -2.104 -23.039 1.00 87.50 65 ARG A C 1
ATOM 530 O O . ARG A 1 65 ? 31.326 -3.092 -22.330 1.00 87.50 65 ARG A O 1
ATOM 537 N N . ARG A 1 66 ? 31.852 -1.864 -24.145 1.00 91.75 66 ARG A N 1
ATOM 538 C CA . ARG A 1 66 ? 32.965 -2.723 -24.581 1.00 91.75 66 ARG A CA 1
ATOM 539 C C . ARG A 1 66 ? 34.098 -2.733 -23.562 1.00 91.75 66 ARG A C 1
ATOM 541 O O . ARG A 1 66 ? 34.595 -3.808 -23.233 1.00 91.75 66 ARG A O 1
ATOM 548 N N . LYS A 1 67 ? 34.464 -1.565 -23.034 1.00 95.81 67 LYS A N 1
ATOM 549 C CA . LYS A 1 67 ? 35.497 -1.438 -22.004 1.00 95.81 67 LYS A CA 1
ATOM 550 C C . LYS A 1 67 ? 35.110 -2.189 -20.725 1.00 95.81 67 LYS A C 1
ATOM 552 O O . LYS A 1 67 ? 35.897 -2.985 -20.222 1.00 95.81 67 LYS A O 1
ATOM 557 N N . ALA A 1 68 ? 33.871 -2.034 -20.260 1.00 90.75 68 ALA A N 1
ATOM 558 C CA . ALA A 1 68 ? 33.362 -2.742 -19.086 1.00 90.75 68 ALA A CA 1
ATOM 559 C C . ALA A 1 68 ? 33.312 -4.272 -19.282 1.00 90.75 68 ALA A C 1
ATOM 561 O O . ALA A 1 68 ? 33.573 -5.044 -18.354 1.00 90.75 68 ALA A O 1
ATOM 562 N N . GLU A 1 69 ? 32.973 -4.743 -20.485 1.00 93.69 69 GLU A N 1
ATOM 563 C CA . GLU A 1 69 ? 32.982 -6.173 -20.803 1.00 93.69 69 GLU A CA 1
ATOM 564 C C . GLU A 1 69 ? 34.405 -6.748 -20.827 1.00 93.69 69 GLU A C 1
ATOM 566 O O . GLU A 1 69 ? 34.638 -7.842 -20.300 1.00 93.69 69 GLU A O 1
ATOM 571 N N . GLU A 1 70 ? 35.363 -5.997 -21.371 1.00 95.75 70 GLU A N 1
ATOM 572 C CA . GLU A 1 70 ? 36.774 -6.368 -21.372 1.00 95.75 70 GLU A CA 1
ATOM 573 C C . GLU A 1 70 ? 37.346 -6.441 -19.950 1.00 95.75 70 GLU A C 1
ATOM 575 O O . GLU A 1 70 ? 37.936 -7.460 -19.586 1.00 95.75 70 GLU A O 1
ATOM 580 N N . GLU A 1 71 ? 37.074 -5.446 -19.103 1.00 94.06 71 GLU A N 1
ATOM 581 C CA . GLU A 1 71 ? 37.439 -5.462 -17.679 1.00 94.06 71 GLU A CA 1
ATOM 582 C C . GLU A 1 71 ? 36.829 -6.673 -16.954 1.00 94.06 71 GLU A C 1
ATOM 584 O O . GLU A 1 71 ? 37.492 -7.365 -16.176 1.00 94.06 71 GLU A O 1
ATOM 589 N N . ARG A 1 72 ? 35.570 -7.014 -17.256 1.00 90.94 72 ARG A N 1
ATOM 590 C CA . ARG A 1 72 ? 34.911 -8.200 -16.692 1.00 90.94 72 ARG A CA 1
ATOM 591 C C . ARG A 1 72 ? 35.559 -9.503 -17.165 1.00 90.94 72 ARG A C 1
ATOM 593 O O . ARG A 1 72 ? 35.583 -10.473 -16.399 1.00 90.94 72 ARG A O 1
ATOM 600 N N . ARG A 1 73 ? 36.054 -9.562 -18.405 1.00 93.75 73 ARG A N 1
ATOM 601 C CA . ARG A 1 73 ? 36.792 -10.719 -18.935 1.00 93.75 73 ARG A CA 1
ATOM 602 C C . ARG A 1 73 ? 38.149 -10.853 -18.248 1.00 93.75 73 ARG A C 1
ATOM 604 O O . ARG A 1 73 ? 38.448 -11.936 -17.749 1.00 93.75 73 ARG A O 1
ATOM 611 N N . GLN A 1 74 ? 38.895 -9.757 -18.131 1.00 94.56 74 GLN A N 1
ATOM 612 C CA . GLN A 1 74 ? 40.178 -9.715 -17.424 1.00 94.56 74 GLN A CA 1
ATOM 613 C C . GLN A 1 74 ? 40.018 -10.171 -15.966 1.00 94.56 74 GLN A C 1
ATOM 615 O O . GLN A 1 74 ? 40.694 -11.102 -15.530 1.00 94.56 74 GLN A O 1
ATOM 620 N N . LEU A 1 75 ? 39.022 -9.646 -15.245 1.00 90.00 75 LEU A N 1
ATOM 621 C CA . LEU A 1 75 ? 38.750 -10.037 -13.860 1.00 90.00 75 LEU A CA 1
ATOM 622 C C . LEU A 1 75 ? 38.372 -11.523 -13.723 1.00 90.00 75 LEU A C 1
ATOM 624 O O . LEU A 1 75 ? 38.728 -12.174 -12.741 1.00 90.00 75 LEU A O 1
ATOM 628 N N . LYS A 1 76 ? 37.659 -12.099 -14.700 1.00 90.38 76 LYS A N 1
ATOM 629 C CA . LYS A 1 76 ? 37.368 -13.543 -14.719 1.00 90.38 76 LYS A CA 1
ATOM 630 C C . LYS A 1 76 ? 38.628 -14.380 -14.927 1.00 90.38 76 LYS A C 1
ATOM 632 O O . LYS A 1 76 ? 38.760 -15.412 -14.272 1.00 90.38 76 LYS A O 1
ATOM 637 N N . GLU A 1 77 ? 39.529 -13.962 -15.809 1.00 93.12 77 GLU A N 1
ATOM 638 C CA . GLU A 1 77 ? 40.792 -14.660 -16.067 1.00 93.12 77 GLU A CA 1
ATOM 639 C C . GLU A 1 77 ? 41.742 -14.588 -14.867 1.00 93.12 77 GLU A C 1
ATOM 641 O O . GLU A 1 77 ? 42.313 -15.606 -14.475 1.00 93.12 77 GLU A O 1
ATOM 646 N N . GLU A 1 78 ? 41.857 -13.428 -14.220 1.00 90.81 78 GLU A N 1
ATOM 647 C CA . GLU A 1 78 ? 42.616 -13.273 -12.974 1.00 90.81 78 GLU A CA 1
ATOM 648 C C . GLU A 1 78 ? 42.033 -14.135 -11.854 1.00 90.81 78 GLU A C 1
ATOM 650 O O . GLU A 1 78 ? 42.746 -14.897 -11.196 1.00 90.81 78 GLU A O 1
ATOM 655 N N . MET A 1 79 ? 40.705 -14.108 -11.693 1.00 82.81 79 MET A N 1
ATOM 656 C CA . MET A 1 79 ? 40.019 -15.006 -10.772 1.00 82.81 79 MET A CA 1
ATOM 657 C C . MET A 1 79 ? 40.277 -16.466 -11.140 1.00 82.81 79 MET A C 1
ATOM 659 O O . MET A 1 79 ? 40.450 -17.271 -10.237 1.00 82.81 79 MET A O 1
ATOM 663 N N . ALA A 1 80 ? 40.336 -16.854 -12.414 1.00 88.94 80 ALA A N 1
ATOM 664 C CA . ALA A 1 80 ? 40.626 -18.233 -12.804 1.00 88.94 80 ALA A CA 1
ATOM 665 C C . ALA A 1 80 ? 42.046 -18.659 -12.397 1.00 88.94 80 ALA A C 1
ATOM 667 O O . ALA A 1 80 ? 42.189 -19.744 -11.825 1.00 88.94 80 ALA A O 1
ATOM 668 N N . LYS A 1 81 ? 43.040 -17.782 -12.606 1.00 89.88 81 LYS A N 1
ATOM 669 C CA . LYS A 1 81 ? 44.464 -17.994 -12.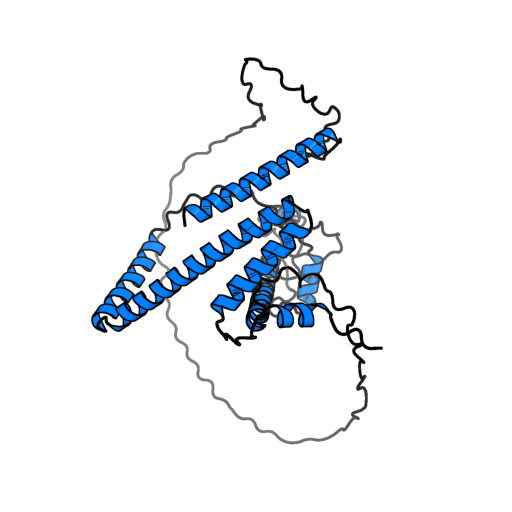288 1.00 89.88 81 LYS A CA 1
ATOM 670 C C . LYS A 1 81 ? 44.756 -18.047 -10.785 1.00 89.88 81 LYS A C 1
ATOM 672 O O . LYS A 1 81 ? 45.705 -18.711 -10.377 1.00 89.88 81 LYS A O 1
ATOM 677 N N . MET A 1 82 ? 43.931 -17.418 -9.947 1.00 85.31 82 MET A N 1
ATOM 678 C CA . MET A 1 82 ? 44.113 -17.481 -8.496 1.00 85.31 82 MET A CA 1
ATOM 679 C C . MET A 1 82 ? 43.879 -18.884 -7.920 1.00 85.31 82 MET A C 1
ATOM 681 O O . MET A 1 82 ? 42.890 -19.573 -8.221 1.00 85.31 82 MET A O 1
ATOM 685 N N . SER A 1 83 ? 44.776 -19.277 -7.011 1.00 88.38 83 SER A N 1
ATOM 686 C CA . SER A 1 83 ? 44.694 -20.531 -6.263 1.00 88.38 83 SER A CA 1
ATOM 687 C C . SER A 1 83 ? 43.374 -20.624 -5.491 1.00 88.38 83 SER A C 1
ATOM 689 O O . SER A 1 83 ? 42.839 -19.628 -4.996 1.00 88.38 83 SER A O 1
ATOM 691 N N . LYS A 1 84 ? 42.847 -21.845 -5.320 1.00 85.44 84 LYS A N 1
ATOM 692 C CA . LYS A 1 84 ? 41.627 -22.100 -4.526 1.00 85.44 84 LYS A CA 1
ATOM 693 C C . LYS A 1 84 ? 41.706 -21.475 -3.121 1.00 85.44 84 LYS A C 1
ATOM 695 O O . LYS A 1 84 ? 40.697 -20.983 -2.621 1.00 85.44 84 LYS A O 1
ATOM 700 N N . LYS A 1 85 ? 42.903 -21.433 -2.520 1.00 84.56 85 LYS A N 1
ATOM 701 C CA . LYS A 1 85 ? 43.158 -20.820 -1.203 1.00 84.56 85 LYS A CA 1
ATOM 702 C C . LYS A 1 85 ? 42.968 -19.298 -1.211 1.00 84.56 85 LYS A C 1
ATOM 704 O O . LYS A 1 85 ? 42.510 -18.726 -0.228 1.00 84.56 85 LYS A O 1
ATOM 709 N N . GLU A 1 86 ? 43.289 -18.644 -2.317 1.00 89.31 86 GLU A N 1
ATOM 710 C CA . GLU A 1 86 ? 43.206 -17.191 -2.478 1.00 89.31 86 GLU A CA 1
ATOM 711 C C . GLU A 1 86 ? 41.775 -16.737 -2.798 1.00 89.31 86 GLU A C 1
ATOM 713 O O . GLU A 1 86 ? 41.268 -15.787 -2.199 1.00 89.31 86 GLU A O 1
ATOM 718 N N . LYS A 1 87 ? 41.053 -17.524 -3.611 1.00 83.19 87 LYS A N 1
ATOM 719 C CA . LYS A 1 87 ? 39.605 -17.364 -3.844 1.00 83.19 87 LYS A CA 1
ATOM 720 C C . LYS A 1 87 ? 38.801 -17.373 -2.543 1.00 83.19 87 LYS A C 1
ATOM 722 O O . LYS A 1 87 ? 37.894 -16.557 -2.374 1.00 83.19 87 LYS A O 1
ATOM 727 N N . LEU A 1 88 ? 39.140 -18.279 -1.621 1.00 86.88 88 LEU A N 1
ATOM 728 C CA . LEU A 1 88 ? 38.464 -18.393 -0.327 1.00 86.88 88 LEU A CA 1
ATOM 729 C C . LEU A 1 88 ? 38.686 -17.141 0.538 1.00 86.88 88 LEU A C 1
ATOM 731 O O . LEU A 1 88 ? 37.721 -16.581 1.056 1.00 86.88 88 LEU A O 1
ATOM 735 N N . LYS A 1 89 ? 39.929 -16.640 0.601 1.00 93.12 89 LYS A N 1
ATOM 736 C CA . LYS A 1 89 ? 40.282 -15.416 1.343 1.00 93.12 89 LYS A CA 1
ATOM 737 C C . LYS A 1 89 ? 39.521 -14.186 0.839 1.00 93.12 89 LYS A C 1
ATOM 739 O O . LYS A 1 89 ? 39.042 -13.384 1.637 1.00 93.12 89 LYS A O 1
ATOM 744 N N . ILE A 1 90 ? 39.360 -14.043 -0.478 1.00 85.50 90 ILE A N 1
ATOM 745 C CA . ILE A 1 90 ? 38.605 -12.925 -1.073 1.00 85.50 90 ILE A CA 1
ATOM 746 C C . ILE A 1 90 ? 37.113 -13.016 -0.726 1.00 85.50 90 ILE A C 1
ATOM 748 O O . ILE A 1 90 ? 36.482 -12.005 -0.406 1.00 85.50 90 ILE A O 1
ATOM 752 N N . LEU A 1 91 ? 36.537 -14.221 -0.757 1.00 85.38 91 LEU A N 1
ATOM 753 C CA . LEU A 1 91 ? 35.145 -14.457 -0.365 1.00 85.38 91 LEU A CA 1
ATOM 754 C C . LEU A 1 91 ? 34.898 -14.150 1.118 1.00 85.38 91 LEU A C 1
ATOM 756 O O . LEU A 1 91 ? 33.873 -13.551 1.449 1.00 85.38 91 LEU A O 1
ATOM 760 N N . GLU A 1 92 ? 35.825 -14.520 2.001 1.00 93.50 92 GLU A N 1
ATOM 761 C CA . GLU A 1 92 ? 35.757 -14.192 3.429 1.00 93.50 92 GLU A CA 1
ATOM 762 C C . GLU A 1 92 ? 35.866 -12.686 3.671 1.00 93.50 92 GLU A C 1
ATOM 764 O O . GLU A 1 92 ? 35.001 -12.122 4.346 1.00 93.50 92 GLU A O 1
ATOM 769 N N . LYS A 1 93 ? 36.818 -12.008 3.016 1.00 93.19 93 LYS A N 1
ATOM 770 C CA . LYS A 1 93 ? 36.965 -10.546 3.092 1.00 93.19 93 LYS A CA 1
ATOM 771 C C . LYS A 1 93 ? 35.690 -9.822 2.644 1.00 93.19 93 LYS A C 1
ATOM 773 O O . LYS A 1 93 ? 35.208 -8.938 3.349 1.00 93.19 93 LYS A O 1
ATOM 778 N N . LYS A 1 94 ? 35.060 -10.260 1.542 1.00 89.94 94 LYS A N 1
ATOM 779 C CA . LYS A 1 94 ? 33.768 -9.713 1.073 1.00 89.94 94 LYS A CA 1
ATOM 780 C C . LYS A 1 94 ? 32.617 -9.963 2.054 1.00 89.94 94 LYS A C 1
ATOM 782 O O . LYS A 1 94 ? 31.728 -9.119 2.191 1.00 89.94 94 LYS A O 1
ATOM 787 N N . LYS A 1 95 ? 32.584 -11.117 2.731 1.00 90.56 95 LYS A N 1
ATOM 788 C CA . LYS A 1 95 ? 31.574 -11.409 3.768 1.00 90.56 95 LYS A CA 1
ATOM 789 C C . LYS A 1 95 ? 31.770 -10.525 4.999 1.00 90.56 95 LYS A C 1
ATOM 791 O O . LYS A 1 95 ? 30.785 -10.038 5.556 1.00 90.56 95 LYS A O 1
ATOM 796 N N . GLU A 1 96 ? 33.014 -10.305 5.406 1.00 91.44 96 GLU A N 1
ATOM 797 C CA . GLU A 1 96 ? 33.352 -9.457 6.546 1.00 91.44 96 GLU A CA 1
ATOM 798 C C . GLU A 1 96 ? 33.046 -7.980 6.268 1.00 91.44 96 GLU A C 1
ATOM 800 O O . GLU A 1 96 ? 32.442 -7.305 7.100 1.00 91.44 96 GLU A O 1
ATOM 805 N N . GLU A 1 97 ? 33.349 -7.499 5.065 1.00 89.12 97 GLU A N 1
ATOM 806 C CA . GLU A 1 97 ? 33.016 -6.145 4.628 1.00 89.12 97 GLU A CA 1
ATOM 807 C C . GLU A 1 97 ? 31.499 -5.918 4.590 1.00 89.12 97 GLU A C 1
ATOM 809 O O . GLU A 1 97 ? 31.005 -4.944 5.156 1.00 89.12 97 GLU A O 1
ATOM 814 N N . LYS A 1 98 ? 30.718 -6.875 4.064 1.00 84.88 98 LYS A N 1
ATOM 815 C CA . LYS A 1 98 ? 29.246 -6.829 4.146 1.00 84.88 98 LYS A CA 1
ATOM 816 C C . LYS A 1 98 ? 28.729 -6.820 5.588 1.00 84.88 98 LYS A C 1
ATOM 818 O O . LYS A 1 98 ? 27.713 -6.177 5.854 1.00 84.88 98 LYS A O 1
ATOM 823 N N . ARG A 1 99 ? 29.388 -7.520 6.521 1.00 84.12 99 ARG A N 1
ATOM 824 C CA . ARG A 1 99 ? 29.043 -7.472 7.954 1.00 84.12 99 ARG A CA 1
ATOM 825 C C . ARG A 1 99 ? 29.336 -6.093 8.550 1.00 84.12 99 ARG A C 1
ATOM 827 O O . ARG A 1 99 ? 28.442 -5.531 9.175 1.00 84.12 99 ARG A O 1
ATOM 834 N N . LYS A 1 100 ? 30.517 -5.522 8.290 1.00 83.00 100 LYS A N 1
ATOM 835 C CA . LYS A 1 100 ? 30.907 -4.176 8.752 1.00 83.00 100 LYS A CA 1
ATOM 836 C C . LYS A 1 100 ? 30.004 -3.081 8.174 1.00 83.00 100 LYS A C 1
ATOM 838 O O . LYS A 1 100 ? 29.630 -2.155 8.888 1.00 83.00 100 LYS A O 1
ATOM 843 N N . ASN A 1 101 ? 29.577 -3.217 6.919 1.00 75.31 101 ASN A N 1
ATOM 844 C CA . ASN A 1 101 ? 28.678 -2.251 6.284 1.00 75.31 101 ASN A CA 1
ATOM 845 C C . ASN A 1 101 ? 27.230 -2.349 6.805 1.00 75.31 101 ASN A C 1
ATOM 847 O O . ASN A 1 101 ? 26.491 -1.369 6.795 1.00 75.31 101 ASN A O 1
ATOM 851 N N . ARG A 1 102 ? 26.810 -3.517 7.317 1.00 72.88 102 ARG A N 1
ATOM 852 C CA . ARG A 1 102 ? 25.518 -3.659 8.012 1.00 72.88 102 ARG A CA 1
ATOM 853 C C . ARG A 1 102 ? 25.521 -3.000 9.391 1.00 72.88 102 ARG A C 1
ATOM 855 O O . ARG A 1 102 ? 24.495 -2.448 9.773 1.00 72.88 102 ARG A O 1
ATOM 862 N N . THR A 1 103 ? 26.637 -3.047 10.119 1.00 69.69 103 THR A N 1
ATOM 863 C CA . THR A 1 103 ? 26.756 -2.435 11.454 1.00 69.69 103 THR A CA 1
ATOM 864 C C . THR A 1 103 ? 27.062 -0.941 11.410 1.00 69.69 103 THR A C 1
ATOM 866 O O . THR A 1 103 ? 26.627 -0.219 12.298 1.00 69.69 103 THR A O 1
ATOM 869 N N . ARG A 1 104 ? 27.715 -0.439 10.353 1.00 62.81 104 ARG A N 1
ATOM 870 C CA . ARG A 1 104 ? 27.928 1.001 10.115 1.00 62.81 104 ARG A CA 1
ATOM 871 C C . ARG A 1 104 ? 26.791 1.682 9.358 1.00 62.81 104 ARG A C 1
ATOM 873 O O . ARG A 1 104 ? 27.014 2.712 8.728 1.00 62.81 104 ARG A O 1
ATOM 880 N N . LYS A 1 105 ? 25.558 1.168 9.444 1.00 56.53 105 LYS A N 1
ATOM 881 C CA . LYS A 1 105 ? 24.387 1.998 9.141 1.00 56.53 105 LYS A CA 1
ATOM 882 C C . LYS A 1 105 ? 24.328 3.094 10.202 1.00 56.53 105 LYS A C 1
ATOM 884 O O . LYS A 1 105 ? 23.620 2.972 11.196 1.00 56.53 105 LYS A O 1
ATOM 889 N N . ILE A 1 106 ? 25.121 4.144 9.982 1.00 56.34 106 ILE A N 1
ATOM 890 C CA . ILE A 1 106 ? 24.946 5.453 10.586 1.00 56.34 106 ILE A CA 1
ATOM 891 C C . ILE A 1 106 ? 23.461 5.717 10.423 1.00 56.34 106 ILE A C 1
ATOM 893 O O . ILE A 1 106 ? 22.934 5.709 9.305 1.00 56.34 106 ILE A O 1
ATOM 897 N N . VAL A 1 107 ? 22.770 5.812 11.554 1.00 60.03 107 VAL A N 1
ATOM 898 C CA . VAL A 1 107 ? 21.382 6.239 11.593 1.00 60.03 107 VAL A CA 1
ATOM 899 C C . VAL A 1 107 ? 21.432 7.691 11.153 1.00 60.03 107 VAL A C 1
ATOM 901 O O . VAL A 1 107 ? 21.539 8.591 11.975 1.00 60.03 107 VAL A O 1
ATOM 904 N N . VAL A 1 108 ? 21.463 7.918 9.837 1.00 68.81 108 VAL A N 1
ATOM 905 C CA . VAL A 1 108 ? 21.250 9.245 9.280 1.00 68.81 108 VAL A CA 1
ATOM 906 C C . VAL A 1 108 ? 19.896 9.649 9.849 1.00 68.81 108 VAL A C 1
ATOM 908 O O . VAL A 1 108 ? 18.927 8.912 9.611 1.00 68.81 108 VAL A O 1
ATOM 911 N N . PRO A 1 109 ? 19.822 10.715 10.669 1.00 64.06 109 PRO A N 1
ATOM 912 C CA . PRO A 1 109 ? 18.559 11.162 11.222 1.00 64.06 109 PRO A CA 1
ATOM 913 C C . PRO A 1 109 ? 17.641 11.374 10.029 1.00 64.06 109 PRO A C 1
ATOM 915 O O . PRO A 1 109 ? 17.914 12.199 9.155 1.00 64.06 109 PRO A O 1
ATOM 918 N N . LYS A 1 110 ? 16.619 10.518 9.914 1.00 61.69 110 LYS A N 1
ATOM 919 C CA . LYS A 1 110 ? 15.665 10.603 8.817 1.00 61.69 110 LYS A CA 1
ATOM 920 C C . LYS A 1 110 ? 15.047 11.983 8.956 1.00 61.69 110 LYS A C 1
ATOM 922 O O . LYS A 1 110 ? 14.302 12.202 9.908 1.00 61.69 110 LYS A O 1
ATOM 927 N N . LYS A 1 111 ? 15.392 12.901 8.045 1.00 70.44 111 LYS A N 1
ATOM 928 C CA . LYS A 1 111 ? 14.686 14.176 7.900 1.00 70.44 111 LYS A CA 1
ATOM 929 C C . LYS A 1 111 ? 13.200 13.840 7.973 1.00 70.44 111 LYS A C 1
ATOM 931 O O . LYS A 1 111 ? 12.778 12.904 7.284 1.00 70.44 111 LYS A O 1
ATOM 936 N N . ALA A 1 112 ? 12.477 14.494 8.884 1.00 65.19 112 ALA A N 1
ATOM 937 C CA . ALA A 1 112 ? 11.065 14.233 9.115 1.00 65.19 112 ALA A CA 1
ATOM 938 C C . ALA A 1 112 ? 10.365 14.311 7.758 1.00 65.19 112 ALA A C 1
ATOM 940 O O . ALA A 1 112 ? 10.272 15.383 7.163 1.00 65.19 112 ALA A O 1
ATOM 941 N N . LYS A 1 113 ? 9.998 13.151 7.203 1.00 66.19 113 LYS A N 1
ATOM 942 C CA . LYS A 1 113 ? 9.274 13.119 5.942 1.00 66.19 113 LYS A CA 1
ATOM 943 C C . LYS A 1 113 ? 7.945 13.772 6.255 1.00 66.19 113 LYS A C 1
ATOM 945 O O . LYS A 1 113 ? 7.231 13.265 7.120 1.00 66.19 113 LYS A O 1
ATOM 950 N N . VAL A 1 114 ? 7.660 14.886 5.584 1.00 66.88 114 VAL A N 1
ATOM 951 C CA . VAL A 1 114 ? 6.302 15.419 5.519 1.00 66.88 114 VAL A CA 1
ATOM 952 C C . VAL A 1 114 ? 5.403 14.219 5.218 1.00 66.88 114 VAL A C 1
ATOM 954 O O . VAL A 1 114 ? 5.736 13.460 4.297 1.00 66.88 114 VAL A O 1
ATOM 957 N N . PRO A 1 115 ? 4.384 13.940 6.049 1.00 65.75 115 PRO A N 1
ATOM 958 C CA . PRO A 1 115 ? 3.492 12.822 5.814 1.00 65.75 115 PRO A CA 1
ATOM 959 C C . PRO A 1 115 ? 2.815 13.070 4.471 1.00 65.75 115 PRO A C 1
ATOM 961 O O . PRO A 1 115 ? 1.915 13.892 4.355 1.00 65.75 115 PRO A O 1
ATOM 964 N N . VAL A 1 116 ? 3.325 12.408 3.434 1.00 74.19 116 VAL A N 1
ATOM 965 C CA . VAL A 1 116 ? 2.668 12.350 2.136 1.00 74.19 116 VAL A CA 1
ATOM 966 C C . VAL A 1 116 ? 1.382 11.591 2.409 1.00 74.19 116 VAL A C 1
ATOM 968 O O . VAL A 1 116 ? 1.441 10.392 2.707 1.00 74.19 116 VAL A O 1
ATOM 971 N N . LEU A 1 117 ? 0.259 12.313 2.416 1.00 68.06 117 LEU A N 1
ATOM 972 C CA . LEU A 1 117 ? -1.062 11.704 2.474 1.00 68.06 117 LEU A CA 1
ATOM 973 C C . LEU A 1 117 ? -1.116 10.646 1.369 1.00 68.06 117 LEU A C 1
ATOM 975 O O . LEU A 1 117 ? -0.706 10.886 0.231 1.00 68.06 117 LEU A O 1
ATOM 979 N N . GLY A 1 118 ? -1.467 9.423 1.763 1.00 79.56 118 GLY A N 1
ATOM 980 C CA . GLY A 1 118 ? -1.582 8.316 0.824 1.00 79.56 118 GLY A CA 1
ATOM 981 C C . GLY A 1 118 ? -2.703 8.574 -0.186 1.00 79.56 118 GLY A C 1
ATOM 982 O O . GLY A 1 118 ? -3.474 9.512 -0.014 1.00 79.56 118 GLY A O 1
ATOM 983 N N . PRO A 1 119 ? -2.815 7.749 -1.240 1.00 89.31 119 PRO A N 1
ATOM 984 C CA . PRO A 1 119 ? -4.004 7.784 -2.083 1.00 89.31 119 PRO A CA 1
ATOM 985 C C . PRO A 1 119 ? -5.249 7.536 -1.223 1.00 89.31 119 PRO A C 1
ATOM 987 O O . PRO A 1 119 ? -5.206 6.672 -0.342 1.00 89.31 119 PRO A O 1
ATOM 990 N N . LEU A 1 120 ? -6.328 8.266 -1.513 1.00 94.00 120 LEU A N 1
ATOM 991 C CA . LEU A 1 120 ? -7.629 8.100 -0.869 1.00 94.00 120 LEU A CA 1
ATOM 992 C C . LEU A 1 120 ? -8.073 6.632 -0.958 1.00 94.00 120 LEU A C 1
ATOM 994 O O . LEU A 1 120 ? -8.061 6.029 -2.037 1.00 94.00 120 LEU A O 1
ATOM 998 N N . VAL A 1 121 ? -8.414 6.042 0.185 1.00 95.81 121 VAL A N 1
ATOM 999 C CA . VAL A 1 121 ? -8.793 4.633 0.301 1.00 95.81 121 VAL A CA 1
ATOM 1000 C C . VAL A 1 121 ? -10.310 4.514 0.375 1.00 95.81 121 VAL A C 1
ATOM 1002 O O . VAL A 1 121 ? -10.934 4.998 1.314 1.00 95.81 121 VAL A O 1
ATOM 1005 N N . ASP A 1 122 ? -10.891 3.804 -0.585 1.00 96.19 122 ASP A N 1
ATOM 1006 C CA . ASP A 1 122 ? -12.295 3.399 -0.546 1.00 96.19 122 ASP A CA 1
ATOM 1007 C C . ASP A 1 122 ? -12.440 2.076 0.226 1.00 96.19 122 ASP A C 1
ATOM 1009 O O . ASP A 1 122 ? -11.885 1.044 -0.170 1.00 96.19 122 ASP A O 1
ATOM 1013 N N . VAL A 1 123 ? -13.152 2.113 1.357 1.00 96.19 123 VAL A N 1
ATOM 1014 C CA . VAL A 1 123 ? -13.353 0.950 2.236 1.00 96.19 123 VAL A CA 1
ATOM 1015 C C . VAL A 1 123 ? -14.235 -0.103 1.579 1.00 96.19 123 VAL A C 1
ATOM 1017 O O . VAL A 1 123 ? -13.942 -1.289 1.735 1.00 96.19 123 VAL A O 1
ATOM 1020 N N . MET A 1 124 ? -15.254 0.299 0.815 1.00 96.50 124 MET A N 1
ATOM 1021 C CA . MET A 1 124 ? -16.195 -0.622 0.169 1.00 96.50 124 MET A CA 1
ATOM 1022 C C . MET A 1 124 ? -15.483 -1.515 -0.828 1.00 96.50 124 MET A C 1
ATOM 1024 O O . MET A 1 124 ? -15.585 -2.738 -0.744 1.00 96.50 124 MET A O 1
ATOM 1028 N N . VAL A 1 125 ? -14.609 -0.930 -1.647 1.00 96.81 125 VAL A N 1
ATOM 1029 C CA . VAL A 1 125 ? -13.760 -1.695 -2.567 1.00 96.81 125 VAL A CA 1
ATOM 1030 C C . VAL A 1 125 ? -12.893 -2.711 -1.816 1.00 96.81 125 VAL A C 1
ATOM 1032 O O . VAL A 1 125 ? -12.688 -3.832 -2.284 1.00 96.81 125 VAL A O 1
ATOM 1035 N N . LEU A 1 126 ? -12.358 -2.360 -0.641 1.00 97.38 126 LEU A N 1
ATOM 1036 C CA . LEU A 1 126 ? -11.559 -3.308 0.143 1.00 97.38 126 LEU A CA 1
ATOM 1037 C C . LEU A 1 126 ? -12.401 -4.446 0.729 1.00 97.38 126 LEU A C 1
ATOM 1039 O O . LEU A 1 126 ? -11.892 -5.564 0.829 1.00 97.38 126 LEU A O 1
ATOM 1043 N N . ILE A 1 127 ? -13.644 -4.175 1.122 1.00 97.19 127 ILE A N 1
ATOM 1044 C CA . ILE A 1 127 ? -14.571 -5.179 1.653 1.00 97.19 127 ILE A CA 1
ATOM 1045 C C . ILE A 1 127 ? -15.026 -6.127 0.545 1.00 97.19 127 ILE A C 1
ATOM 1047 O O . ILE A 1 127 ? -14.889 -7.338 0.708 1.00 97.19 127 ILE A O 1
ATOM 1051 N N . GLU A 1 128 ? -15.412 -5.609 -0.621 1.00 97.38 128 GLU A N 1
ATOM 1052 C CA . GLU A 1 128 ? -15.739 -6.424 -1.797 1.00 97.38 128 GLU A CA 1
ATOM 1053 C C . GLU A 1 128 ? -14.573 -7.345 -2.193 1.00 97.38 128 GLU A C 1
ATOM 1055 O O . GLU A 1 128 ? -14.752 -8.527 -2.496 1.00 97.38 128 GLU A O 1
ATOM 1060 N N . GLU A 1 129 ? -13.331 -6.851 -2.142 1.00 97.44 129 GLU A N 1
ATOM 1061 C CA . GLU A 1 129 ? -12.153 -7.689 -2.386 1.00 97.44 129 GLU A CA 1
ATOM 1062 C C . GLU A 1 129 ? -11.984 -8.805 -1.336 1.00 97.44 129 GLU A C 1
ATOM 1064 O O . GLU A 1 129 ? -11.462 -9.882 -1.643 1.00 97.44 129 GLU A O 1
ATOM 1069 N N . VAL A 1 130 ? -12.385 -8.570 -0.086 1.00 97.50 130 VAL A N 1
ATOM 1070 C CA . VAL A 1 130 ? -12.387 -9.610 0.951 1.00 97.50 130 VAL A CA 1
ATOM 1071 C C . VAL A 1 130 ? -13.491 -10.632 0.673 1.00 97.50 130 VAL A C 1
ATOM 1073 O O . VAL A 1 130 ? -13.205 -11.831 0.700 1.00 97.50 130 VAL A O 1
ATOM 1076 N N . ASP A 1 131 ? -14.697 -10.183 0.331 1.00 97.19 131 ASP A N 1
ATOM 1077 C CA . ASP A 1 131 ? -15.869 -11.040 0.105 1.00 97.19 131 ASP A CA 1
ATOM 1078 C C . ASP A 1 131 ? -15.759 -11.899 -1.148 1.00 97.19 131 ASP A C 1
ATOM 1080 O O . ASP A 1 131 ? -16.123 -13.074 -1.142 1.00 97.19 131 ASP A O 1
ATOM 1084 N N . THR A 1 132 ? -15.146 -11.361 -2.200 1.00 97.69 132 THR A N 1
ATOM 1085 C CA . THR A 1 132 ? -14.789 -12.121 -3.409 1.00 97.69 132 THR A CA 1
ATOM 1086 C C . THR A 1 132 ? -13.720 -13.189 -3.149 1.00 97.69 132 THR A C 1
ATOM 1088 O O . THR A 1 132 ? -13.334 -13.925 -4.058 1.00 97.69 132 THR A O 1
ATOM 1091 N N . GLY A 1 133 ? -13.201 -13.294 -1.920 1.00 96.44 133 GLY A N 1
ATOM 1092 C CA . GLY A 1 133 ? -12.217 -14.300 -1.541 1.00 96.44 133 GLY A CA 1
ATOM 1093 C C . GLY A 1 133 ? -10.818 -14.009 -2.078 1.00 96.44 133 GLY A C 1
ATOM 1094 O O . GLY A 1 133 ? -9.952 -14.889 -2.057 1.00 96.44 133 GLY A O 1
ATOM 1095 N N . ARG A 1 134 ? -10.536 -12.770 -2.516 1.00 95.69 134 ARG A N 1
ATOM 1096 C CA . ARG A 1 134 ? -9.201 -12.375 -3.003 1.00 95.69 134 ARG A CA 1
ATOM 1097 C C . ARG A 1 134 ? -8.122 -12.567 -1.937 1.00 95.69 134 ARG A C 1
ATOM 1099 O O . ARG A 1 134 ? -6.946 -12.768 -2.261 1.00 95.69 134 ARG A O 1
ATOM 1106 N N . TYR A 1 135 ? -8.509 -12.526 -0.661 1.00 96.25 135 TYR A N 1
ATOM 1107 C CA . TYR A 1 135 ? -7.627 -12.706 0.486 1.00 96.25 135 TYR A CA 1
ATOM 1108 C C . TYR A 1 135 ? -8.065 -13.895 1.366 1.00 96.25 135 TYR A C 1
ATOM 1110 O O . TYR A 1 135 ? -8.579 -13.667 2.454 1.00 96.25 135 TYR A O 1
ATOM 1118 N N . PRO A 1 136 ? -7.747 -15.158 1.012 1.00 94.75 136 PRO A N 1
ATOM 1119 C CA . PRO A 1 136 ? -8.302 -16.358 1.670 1.00 94.75 136 PRO A CA 1
ATOM 1120 C C . PRO A 1 136 ? -8.051 -16.499 3.180 1.00 94.75 136 PRO A C 1
ATOM 1122 O O . PRO A 1 136 ? -8.695 -17.288 3.856 1.00 94.75 136 PRO A O 1
ATOM 1125 N N . SER A 1 137 ? -7.069 -15.775 3.721 1.00 95.94 137 SER A N 1
ATOM 1126 C CA . SER A 1 137 ? -6.755 -15.769 5.162 1.00 95.94 137 SER A CA 1
ATOM 1127 C C . SER A 1 137 ? -7.405 -14.618 5.930 1.00 95.94 137 SER A C 1
ATOM 1129 O O . SER A 1 137 ? -7.093 -14.420 7.101 1.00 95.94 137 SER A O 1
ATOM 1131 N N . ILE A 1 138 ? -8.228 -13.810 5.266 1.00 96.44 138 ILE A N 1
ATOM 1132 C CA . ILE A 1 138 ? -9.016 -12.744 5.872 1.00 96.44 138 ILE A CA 1
ATOM 1133 C C . ILE A 1 138 ? -10.470 -13.178 5.746 1.00 96.44 138 ILE A C 1
ATOM 1135 O O . ILE A 1 138 ? -10.977 -13.312 4.641 1.00 96.44 138 ILE A O 1
ATOM 1139 N N . THR A 1 139 ? -11.110 -13.432 6.880 1.00 96.81 139 THR A N 1
ATOM 1140 C CA . THR A 1 139 ? -12.512 -13.848 6.962 1.00 96.81 139 THR A CA 1
ATOM 1141 C C . THR A 1 139 ? -13.2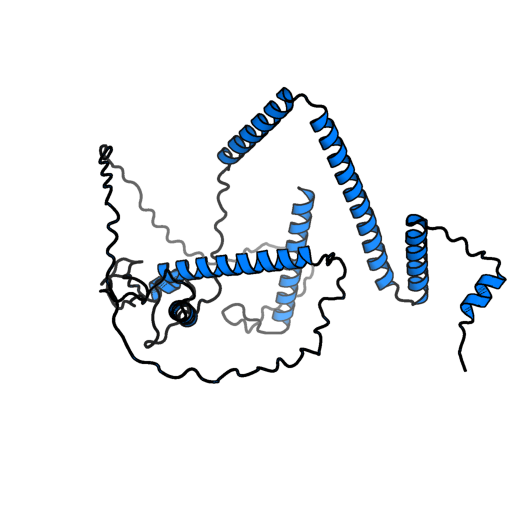98 -12.812 7.751 1.00 96.81 139 THR A C 1
ATOM 1143 O O . THR A 1 139 ? -12.739 -12.175 8.649 1.00 96.81 139 THR A O 1
ATOM 1146 N N . ARG A 1 140 ? -14.595 -12.675 7.456 1.00 97.50 140 ARG A N 1
ATOM 1147 C CA . ARG A 1 140 ? -15.497 -11.832 8.247 1.00 97.50 140 ARG A CA 1
ATOM 1148 C C . ARG A 1 140 ? -15.540 -12.306 9.701 1.00 97.50 140 ARG A C 1
ATOM 1150 O O . ARG A 1 140 ? -15.559 -13.505 9.987 1.00 97.50 140 ARG A O 1
ATOM 1157 N N . TYR A 1 141 ? -15.516 -11.353 10.620 1.00 98.19 141 TYR A N 1
ATOM 1158 C CA . TYR A 1 141 ? -15.564 -11.593 12.052 1.00 98.19 141 TYR A CA 1
ATOM 1159 C C . TYR A 1 141 ? -17.014 -11.587 12.533 1.00 98.19 141 TYR A C 1
ATOM 1161 O O . TYR A 1 141 ? -17.741 -10.632 12.297 1.00 98.19 141 TYR A O 1
ATOM 1169 N N . GLN A 1 142 ? -17.417 -12.652 13.228 1.00 96.94 142 GLN A N 1
ATOM 1170 C CA . GLN A 1 142 ? -18.786 -12.840 13.735 1.00 96.94 142 GLN A CA 1
ATOM 1171 C C . GLN A 1 142 ? -18.874 -12.761 15.270 1.00 96.94 142 GLN A C 1
ATOM 1173 O O . GLN A 1 142 ? -19.869 -13.161 15.866 1.00 96.94 142 GLN A O 1
ATOM 1178 N N . GLY A 1 143 ? -17.805 -12.324 15.938 1.00 97.31 143 GLY A N 1
ATOM 1179 C CA . GLY A 1 143 ? -17.768 -12.241 17.398 1.00 97.31 143 GLY A CA 1
ATOM 1180 C C . GLY A 1 143 ? -18.167 -10.868 17.931 1.00 97.31 143 GLY A C 1
ATOM 1181 O O . GLY A 1 143 ? -18.467 -9.950 17.175 1.00 97.31 143 GLY A O 1
ATOM 1182 N N . LYS A 1 144 ? -18.110 -10.722 19.258 1.00 98.25 144 LYS A N 1
ATOM 1183 C CA . LYS A 1 144 ? -18.305 -9.431 19.925 1.00 98.25 144 LYS A CA 1
ATOM 1184 C C . LYS A 1 144 ? -17.107 -8.516 19.687 1.00 98.25 144 LYS A C 1
ATOM 1186 O O . LYS A 1 144 ? -15.954 -8.928 19.862 1.00 98.25 144 LYS A O 1
ATOM 1191 N N . HIS A 1 145 ? -17.385 -7.276 19.320 1.00 98.56 145 HIS A N 1
ATOM 1192 C CA . HIS A 1 145 ? -16.380 -6.231 19.190 1.00 98.56 145 HIS A CA 1
ATOM 1193 C C . HIS A 1 145 ? -16.006 -5.643 20.550 1.00 98.56 145 HIS A C 1
ATOM 1195 O O . HIS A 1 145 ? -16.609 -5.952 21.574 1.00 98.56 145 HIS A O 1
ATOM 1201 N N . LYS A 1 146 ? -14.943 -4.841 20.568 1.00 98.19 146 LYS A N 1
ATOM 1202 C CA . LYS A 1 146 ? -14.526 -4.102 21.761 1.00 98.19 146 LYS A CA 1
ATOM 1203 C C . LYS A 1 146 ? -15.401 -2.866 21.960 1.00 98.19 146 LYS A C 1
ATOM 1205 O O . LYS A 1 146 ? -15.684 -2.163 20.993 1.00 98.19 146 LYS A O 1
ATOM 1210 N N . ASP A 1 147 ? -15.684 -2.538 23.214 1.00 98.19 147 ASP A N 1
ATOM 1211 C CA . ASP A 1 147 ? -16.479 -1.358 23.596 1.00 98.19 147 ASP A CA 1
ATOM 1212 C C . ASP A 1 147 ? -15.636 -0.073 23.734 1.00 98.19 147 ASP A C 1
ATOM 1214 O O . ASP A 1 147 ? -16.092 0.940 24.257 1.00 98.19 147 ASP A O 1
ATOM 1218 N N . TYR A 1 148 ? -14.378 -0.114 23.287 1.00 98.38 148 TYR A N 1
ATOM 1219 C CA . TYR A 1 148 ? -13.453 1.018 23.281 1.00 98.38 148 TYR A CA 1
ATOM 1220 C C . TYR A 1 148 ? -12.691 1.077 21.957 1.00 98.38 148 TYR A C 1
ATOM 1222 O O . TYR A 1 148 ? -12.393 0.048 21.335 1.00 98.38 148 TYR A O 1
ATOM 1230 N N . CYS A 1 149 ? -12.336 2.290 21.547 1.00 98.44 149 CYS A N 1
ATOM 1231 C CA . CYS A 1 149 ? -11.535 2.549 20.364 1.00 98.44 149 CYS A CA 1
ATOM 1232 C C . CYS A 1 149 ? -10.133 1.970 20.535 1.00 98.44 149 CYS A C 1
ATOM 1234 O O . CYS A 1 149 ? -9.433 2.291 21.493 1.00 98.44 149 CYS A O 1
ATOM 1236 N N . CYS A 1 150 ? -9.653 1.143 19.605 1.00 97.62 150 CYS A N 1
ATOM 1237 C CA . CYS A 1 150 ? -8.301 0.594 19.744 1.00 97.62 150 CYS A CA 1
ATOM 1238 C C . CYS A 1 150 ? -7.175 1.596 19.443 1.00 97.62 150 CYS A C 1
ATOM 1240 O O . CYS A 1 150 ? -6.010 1.246 19.635 1.00 97.62 150 CYS A O 1
ATOM 1242 N N . PHE A 1 151 ? -7.509 2.812 18.998 1.00 96.81 151 PHE A N 1
ATOM 1243 C CA . PHE A 1 151 ? -6.549 3.895 18.797 1.00 96.81 151 PHE A CA 1
ATOM 1244 C C . PHE A 1 151 ? -6.391 4.775 20.048 1.00 96.81 151 PHE A C 1
ATOM 1246 O O . PHE A 1 151 ? -5.302 4.805 20.617 1.00 96.81 151 PHE A O 1
ATOM 1253 N N . CYS A 1 152 ? -7.459 5.444 20.502 1.00 97.69 152 CYS A N 1
ATOM 1254 C CA . CYS A 1 152 ? -7.415 6.340 21.667 1.00 97.69 152 CYS A CA 1
ATOM 1255 C C . CYS A 1 152 ? -7.751 5.662 23.007 1.00 97.69 152 CYS A C 1
ATOM 1257 O O . CYS A 1 152 ? -7.494 6.244 24.050 1.00 97.69 152 CYS A O 1
ATOM 1259 N N . GLN A 1 153 ? -8.262 4.423 22.997 1.00 97.88 153 GLN A N 1
ATOM 1260 C CA . GLN A 1 153 ? -8.694 3.663 24.186 1.00 97.88 153 GLN A CA 1
ATOM 1261 C C . GLN A 1 153 ? -9.923 4.229 24.916 1.00 97.88 153 GLN A C 1
ATOM 1263 O O . GLN A 1 153 ? -10.247 3.773 26.009 1.00 97.88 153 GLN A O 1
ATOM 1268 N N . GLU A 1 154 ? -10.650 5.153 24.291 1.00 98.19 154 GLU A N 1
ATOM 1269 C CA . GLU A 1 154 ? -11.884 5.734 24.826 1.00 98.19 154 GLU A CA 1
ATOM 1270 C C . GLU A 1 154 ? -13.132 5.055 24.235 1.00 98.19 154 GLU A C 1
ATOM 1272 O O . GLU A 1 154 ? -13.089 4.483 23.141 1.00 98.19 154 GLU A O 1
ATOM 1277 N N . GLY A 1 155 ? -14.246 5.094 24.970 1.00 97.44 155 GLY A N 1
ATOM 1278 C CA . GLY A 1 155 ? -15.557 4.627 24.499 1.00 97.44 155 GLY A CA 1
ATOM 1279 C C . GLY A 1 155 ? -16.273 5.647 23.599 1.00 97.44 155 GLY A C 1
ATOM 1280 O O . GLY A 1 155 ? -15.674 6.616 23.139 1.00 97.44 155 GLY A O 1
ATOM 1281 N N . GLY A 1 156 ? -17.571 5.449 23.351 1.00 96.44 156 GLY A N 1
ATOM 1282 C CA . GLY A 1 156 ? -18.429 6.404 22.630 1.00 96.44 156 GLY A CA 1
ATOM 1283 C C . GLY A 1 156 ? -19.022 5.848 21.334 1.00 96.44 156 GLY A C 1
ATOM 1284 O O . GLY A 1 156 ? -19.329 4.660 21.253 1.00 96.44 156 GLY A O 1
ATOM 1285 N N . ALA A 1 157 ? -19.196 6.712 20.328 1.00 95.81 157 ALA A N 1
ATOM 1286 C CA . ALA A 1 157 ? -19.692 6.333 19.003 1.00 95.81 157 ALA A CA 1
ATOM 1287 C C . ALA A 1 157 ? -18.590 5.614 18.208 1.00 95.81 157 ALA A C 1
ATOM 1289 O O . ALA A 1 157 ? -17.742 6.238 17.567 1.00 95.81 157 ALA A O 1
ATOM 1290 N N . LEU A 1 158 ? -18.572 4.287 18.311 1.00 96.94 158 LEU A N 1
ATOM 1291 C CA . LEU A 1 158 ? -17.552 3.432 17.716 1.00 96.94 158 LEU A CA 1
ATOM 1292 C C . LEU A 1 158 ? -18.088 2.711 16.483 1.00 96.94 158 LEU A C 1
ATOM 1294 O O . LEU A 1 158 ? -19.197 2.185 16.498 1.00 96.94 158 LEU A O 1
ATOM 1298 N N . TYR A 1 159 ? -17.246 2.603 15.459 1.00 97.00 159 TYR A N 1
ATOM 1299 C CA . TYR A 1 159 ? -17.497 1.767 14.295 1.00 97.00 159 TYR A CA 1
ATOM 1300 C C . TYR A 1 159 ? -16.811 0.412 14.468 1.00 97.00 159 TYR A C 1
ATOM 1302 O O . TYR A 1 159 ? -15.649 0.321 14.882 1.00 97.00 159 TYR A O 1
ATOM 1310 N N . HIS A 1 160 ? -17.538 -0.659 14.163 1.00 97.75 160 HIS A N 1
ATOM 1311 C CA . HIS A 1 160 ? -17.100 -2.035 14.368 1.00 97.75 160 HIS A CA 1
ATOM 1312 C C . HIS A 1 160 ? -16.501 -2.623 13.090 1.00 97.75 160 HIS A C 1
ATOM 1314 O O . HIS A 1 160 ? -17.134 -2.641 12.041 1.00 97.75 160 HIS A O 1
ATOM 1320 N N . CYS A 1 161 ? -15.270 -3.130 13.168 1.00 98.25 161 CYS A N 1
ATOM 1321 C CA . CYS A 1 161 ? -14.592 -3.697 12.005 1.00 98.25 161 CYS A CA 1
ATOM 1322 C C . CYS A 1 161 ? -15.231 -5.022 11.569 1.00 98.25 161 CYS A C 1
ATOM 1324 O O . CYS A 1 161 ? -15.319 -5.959 12.364 1.00 98.25 161 CYS A O 1
ATOM 1326 N N . THR A 1 162 ? -15.570 -5.173 10.291 1.00 98.12 162 THR A N 1
ATOM 1327 C CA . THR A 1 162 ? -16.177 -6.415 9.774 1.00 98.12 162 THR A CA 1
ATOM 1328 C C . THR A 1 162 ? -15.212 -7.600 9.727 1.00 98.12 162 THR A C 1
ATOM 1330 O O . THR A 1 162 ? -15.630 -8.751 9.634 1.00 98.12 162 THR A O 1
ATOM 1333 N N . VAL A 1 163 ? -13.904 -7.352 9.841 1.00 98.38 163 VAL A N 1
ATOM 1334 C CA . VAL A 1 163 ? -12.843 -8.366 9.700 1.00 98.38 163 VAL A CA 1
ATOM 1335 C C . VAL A 1 163 ? -12.210 -8.772 11.036 1.00 98.38 163 VAL A C 1
ATOM 1337 O O . VAL A 1 163 ? -11.563 -9.816 11.137 1.00 98.38 163 VAL A O 1
ATOM 1340 N N . CYS A 1 164 ? -12.342 -7.970 12.095 1.00 98.56 164 CYS A N 1
ATOM 1341 C CA . CYS A 1 164 ? -11.738 -8.298 13.388 1.00 98.56 164 CYS A CA 1
ATOM 1342 C C . CYS A 1 164 ? -12.497 -7.683 14.566 1.00 98.56 164 CYS A C 1
ATOM 1344 O O . CYS A 1 164 ? -13.332 -6.813 14.389 1.00 98.56 164 CYS A O 1
ATOM 1346 N N . ARG A 1 165 ? -12.122 -8.064 15.792 1.00 98.56 165 ARG A N 1
ATOM 1347 C CA . ARG A 1 165 ? -12.740 -7.579 17.042 1.00 98.56 165 ARG A CA 1
ATOM 1348 C C . ARG A 1 165 ? -12.550 -6.090 17.366 1.00 98.56 165 ARG A C 1
ATOM 1350 O O . ARG A 1 165 ? -12.966 -5.653 18.435 1.00 98.56 165 ARG A O 1
ATOM 1357 N N . ASN A 1 166 ? -11.808 -5.344 16.554 1.00 98.50 166 ASN A N 1
ATOM 1358 C CA . ASN A 1 166 ? -11.483 -3.956 16.870 1.00 98.50 166 ASN A CA 1
ATOM 1359 C C . ASN A 1 166 ? -12.651 -3.032 16.527 1.00 98.50 166 ASN A C 1
ATOM 1361 O O . ASN A 1 166 ? -13.328 -3.233 15.519 1.00 98.50 166 ASN A O 1
ATOM 1365 N N . SER A 1 167 ? -12.789 -1.989 17.336 1.00 98.31 167 SER A N 1
ATOM 1366 C CA . SER A 1 167 ? -13.691 -0.868 17.103 1.00 98.31 167 SER A CA 1
ATOM 1367 C C . SER A 1 167 ? -12.879 0.418 17.134 1.00 98.31 167 SER A C 1
ATOM 1369 O O . SER A 1 167 ? -11.886 0.486 17.867 1.00 98.31 167 SER A O 1
ATOM 1371 N N . GLU A 1 168 ? -13.250 1.407 16.329 1.00 97.81 168 GLU A N 1
ATOM 1372 C CA . GLU A 1 168 ? -12.536 2.685 16.216 1.00 97.81 168 GLU A CA 1
ATOM 1373 C C . GLU A 1 168 ? -13.519 3.837 16.014 1.00 97.81 168 GLU A C 1
ATOM 1375 O O . GLU A 1 168 ? -14.578 3.653 15.418 1.00 97.81 168 GLU A O 1
ATOM 1380 N N . HIS A 1 169 ? -13.172 5.031 16.500 1.00 97.56 169 HIS A N 1
ATOM 1381 C CA . HIS A 1 169 ? -13.864 6.252 16.084 1.00 97.56 169 HIS A CA 1
ATOM 1382 C C . HIS A 1 169 ? -13.472 6.594 14.647 1.00 97.56 169 HIS A C 1
ATOM 1384 O O . HIS A 1 169 ? -12.315 6.402 14.261 1.00 97.56 169 HIS A O 1
ATOM 1390 N N . LEU A 1 170 ? -14.403 7.166 13.884 1.00 95.69 170 LEU A N 1
ATOM 1391 C CA . LEU A 1 170 ? -14.129 7.605 12.515 1.00 95.69 170 LEU A CA 1
ATOM 1392 C C . LEU A 1 170 ? -13.019 8.671 12.476 1.00 95.69 170 LEU A C 1
ATOM 1394 O O . LEU A 1 170 ? -12.082 8.555 11.695 1.00 95.69 170 LEU A O 1
ATOM 1398 N N . GLU A 1 171 ? -13.043 9.625 13.408 1.00 95.50 171 GLU A N 1
ATOM 1399 C CA . GLU A 1 171 ? -12.002 10.655 13.561 1.00 95.50 171 GLU A CA 1
ATOM 1400 C C . GLU A 1 171 ? -10.615 10.059 13.850 1.00 95.50 171 GLU A C 1
ATOM 1402 O O . GLU A 1 171 ? -9.590 10.521 13.354 1.00 95.50 171 GLU A O 1
ATOM 1407 N N . CYS A 1 172 ? -10.558 8.984 14.639 1.00 96.56 172 CYS A N 1
ATOM 1408 C CA . CYS A 1 172 ? -9.300 8.295 14.916 1.00 96.56 172 CYS A CA 1
ATOM 1409 C C . CYS A 1 172 ? -8.763 7.569 13.675 1.00 96.56 172 CYS A C 1
ATOM 1411 O O . CYS A 1 172 ? -7.544 7.456 13.505 1.00 96.56 172 CYS A O 1
ATOM 1413 N N . LEU A 1 173 ? -9.658 7.070 12.818 1.00 95.44 173 LEU A N 1
ATOM 1414 C CA . LEU A 1 173 ? -9.288 6.422 11.567 1.00 95.44 173 LEU A CA 1
ATOM 1415 C C . LEU A 1 173 ? -8.718 7.432 10.562 1.00 95.44 173 LEU A C 1
ATOM 1417 O O . LEU A 1 173 ? -7.643 7.173 10.012 1.00 95.44 173 LEU A O 1
ATOM 1421 N N . THR A 1 174 ? -9.375 8.581 10.372 1.00 94.00 174 THR A N 1
ATOM 1422 C CA . THR A 1 174 ? -8.957 9.616 9.406 1.00 94.00 174 THR A CA 1
ATOM 1423 C C . THR A 1 174 ? -7.590 10.223 9.741 1.00 94.00 174 THR A C 1
ATOM 1425 O O . THR A 1 174 ? -6.813 10.561 8.851 1.00 94.00 174 THR A O 1
ATOM 1428 N N . LEU A 1 175 ? -7.203 10.249 11.024 1.00 92.75 175 LEU A N 1
ATOM 1429 C CA . LEU A 1 175 ? -5.844 10.623 11.450 1.00 92.75 175 LEU A CA 1
ATOM 1430 C C . LEU A 1 175 ? -4.750 9.648 10.972 1.00 92.75 175 LEU A C 1
ATOM 1432 O O . LEU A 1 175 ? -3.563 9.996 10.965 1.00 92.75 175 LEU A O 1
ATOM 1436 N N . LYS A 1 176 ? -5.104 8.400 10.644 1.00 91.50 176 LYS A N 1
ATOM 1437 C CA . LYS A 1 176 ? -4.152 7.347 10.251 1.00 91.50 176 LYS A CA 1
ATOM 1438 C C . LYS A 1 176 ? -4.207 6.977 8.787 1.00 91.50 176 LYS A C 1
ATOM 1440 O O . LYS A 1 176 ? -3.171 6.573 8.250 1.00 91.50 176 LYS A O 1
ATOM 1445 N N . GLN A 1 177 ? -5.376 7.023 8.178 1.00 93.12 177 GLN A N 1
ATOM 1446 C CA . GLN A 1 177 ? -5.597 6.676 6.785 1.00 93.12 177 GLN A CA 1
ATOM 1447 C C . GLN A 1 177 ? -6.516 7.729 6.183 1.00 93.12 177 GLN A C 1
ATOM 1449 O O . GLN A 1 177 ? -7.480 8.128 6.823 1.00 93.12 177 GLN A O 1
ATOM 1454 N N . ASP A 1 178 ? -6.212 8.150 4.961 1.00 92.69 178 ASP A N 1
ATOM 1455 C CA . ASP A 1 178 ? -7.121 8.987 4.188 1.00 92.69 178 ASP A CA 1
ATOM 1456 C C . ASP A 1 178 ? -8.186 8.067 3.588 1.00 92.69 178 ASP A C 1
ATOM 1458 O O . ASP A 1 178 ? -7.884 7.239 2.723 1.00 92.69 178 ASP A O 1
ATOM 1462 N N . VAL A 1 179 ? -9.387 8.107 4.154 1.00 94.75 179 VAL A N 1
ATOM 1463 C CA . VAL A 1 179 ? -10.477 7.173 3.865 1.00 94.75 179 VAL A CA 1
ATOM 1464 C C . VAL A 1 179 ? -11.684 7.985 3.428 1.00 94.75 179 VAL A C 1
ATOM 1466 O O . VAL A 1 179 ? -11.959 9.020 4.027 1.00 94.75 179 VAL A O 1
ATOM 1469 N N . HIS A 1 180 ? -12.394 7.523 2.398 1.00 93.25 180 HIS A N 1
ATOM 1470 C CA . HIS A 1 180 ? -13.657 8.147 2.011 1.00 93.25 180 HIS A CA 1
ATOM 1471 C C . HIS A 1 180 ? -14.644 8.108 3.185 1.00 93.25 180 HIS A C 1
ATOM 1473 O O . HIS A 1 180 ? -14.745 7.077 3.854 1.00 93.25 180 HIS A O 1
ATOM 1479 N N . ASP A 1 181 ? -15.368 9.203 3.420 1.00 88.38 181 ASP A N 1
ATOM 1480 C CA . ASP A 1 181 ? -16.371 9.266 4.482 1.00 88.38 181 ASP A CA 1
ATOM 1481 C C . ASP A 1 181 ? -17.408 8.149 4.265 1.00 88.38 181 ASP A C 1
ATOM 1483 O O . ASP A 1 181 ? -18.066 8.134 3.217 1.00 88.38 181 ASP A O 1
ATOM 1487 N N . PRO A 1 182 ? -17.519 7.177 5.190 1.00 87.50 182 PRO A N 1
ATOM 1488 C CA . PRO A 1 182 ? -18.474 6.092 5.052 1.00 87.50 182 PRO A CA 1
ATOM 1489 C C . PRO A 1 182 ? -19.883 6.638 5.268 1.00 87.50 182 PRO A C 1
ATOM 1491 O O . PRO A 1 182 ? -20.131 7.424 6.189 1.00 87.50 182 PRO A O 1
ATOM 1494 N N . THR A 1 183 ? -20.823 6.201 4.437 1.00 90.81 183 THR A N 1
ATOM 1495 C CA . THR A 1 183 ? -22.239 6.399 4.730 1.00 90.81 183 THR A CA 1
ATOM 1496 C C . THR A 1 183 ? -22.607 5.578 5.977 1.00 90.81 183 THR A C 1
ATOM 1498 O O . THR A 1 183 ? -21.941 4.590 6.291 1.00 90.81 183 THR A O 1
ATOM 1501 N N . PRO A 1 184 ? -23.644 5.959 6.744 1.00 84.56 184 PRO A N 1
ATOM 1502 C CA . PRO A 1 184 ? -24.017 5.232 7.964 1.00 84.56 184 PRO A CA 1
ATOM 1503 C C . PRO A 1 184 ? -24.450 3.776 7.715 1.00 84.56 184 PRO A C 1
ATOM 1505 O O . PRO A 1 184 ? -24.542 2.998 8.663 1.00 84.56 184 PRO A O 1
ATOM 1508 N N . GLU A 1 185 ? -24.730 3.419 6.462 1.00 91.19 185 GLU A N 1
ATOM 1509 C CA . GLU A 1 185 ? -25.102 2.072 6.024 1.00 91.19 185 GLU A CA 1
ATOM 1510 C C . GLU A 1 185 ? -23.881 1.238 5.604 1.00 91.19 185 GLU A C 1
ATOM 1512 O O . GLU A 1 185 ? -23.975 0.012 5.522 1.00 91.19 185 GLU A O 1
ATOM 1517 N N . ASP A 1 186 ? -22.732 1.882 5.379 1.00 94.50 186 ASP A N 1
ATOM 1518 C CA . ASP A 1 186 ? -21.532 1.220 4.893 1.00 94.50 186 ASP A CA 1
ATOM 1519 C C . ASP A 1 186 ? -20.862 0.372 5.976 1.00 94.50 186 ASP A C 1
ATOM 1521 O O . ASP A 1 186 ? -20.755 0.720 7.158 1.00 94.50 186 ASP A O 1
ATOM 1525 N N . GLU A 1 187 ? -20.325 -0.761 5.539 1.00 96.06 187 GLU A N 1
ATOM 1526 C CA . GLU A 1 187 ? -19.505 -1.609 6.387 1.00 96.06 187 GLU A CA 1
ATOM 1527 C C . GLU A 1 187 ? -18.142 -0.956 6.711 1.00 96.06 187 GLU A C 1
ATOM 1529 O O . GLU A 1 187 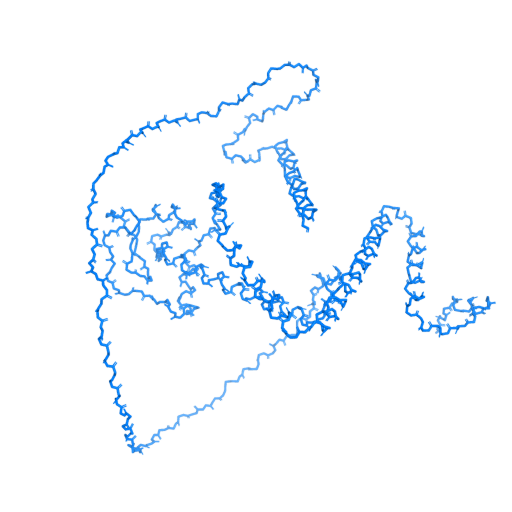? -17.516 -0.277 5.900 1.00 96.06 187 GLU A O 1
ATOM 1534 N N . PHE A 1 188 ? -17.615 -1.202 7.913 1.00 96.75 188 PHE A N 1
ATOM 1535 C CA . PHE A 1 188 ? -16.399 -0.536 8.388 1.00 96.75 188 PHE A CA 1
ATOM 1536 C C . PHE A 1 188 ? -15.178 -1.466 8.467 1.00 96.75 188 PHE A C 1
ATOM 1538 O O . PHE A 1 188 ? -15.264 -2.621 8.898 1.00 96.75 188 PHE A O 1
ATOM 1545 N N . LEU A 1 189 ? -13.989 -0.933 8.152 1.00 97.81 189 LEU A N 1
ATOM 1546 C CA . LEU A 1 189 ? -12.695 -1.577 8.406 1.00 97.81 189 LEU A CA 1
ATOM 1547 C C . LEU A 1 189 ? -11.807 -0.699 9.292 1.00 97.81 189 LEU A C 1
ATOM 1549 O O . LEU A 1 189 ? -11.550 0.460 8.999 1.00 97.81 189 LEU A O 1
ATOM 1553 N N . CYS A 1 190 ? -11.239 -1.294 10.340 1.00 97.88 190 CYS A N 1
ATOM 1554 C CA . CYS A 1 190 ? -10.277 -0.613 11.209 1.00 97.88 190 CYS A CA 1
ATOM 1555 C C . CYS A 1 190 ? -8.931 -0.342 10.505 1.00 97.88 190 CYS A C 1
ATOM 1557 O O . CYS A 1 190 ? -8.545 -1.084 9.588 1.00 97.88 190 CYS A O 1
ATOM 1559 N N . HIS A 1 191 ? -8.140 0.627 10.991 1.00 97.06 191 HIS A N 1
ATOM 1560 C CA . HIS A 1 191 ? -6.851 0.992 10.369 1.00 97.06 191 HIS A CA 1
ATOM 1561 C C . HIS A 1 191 ? -5.880 -0.197 10.252 1.00 97.06 191 HIS A C 1
ATOM 1563 O O . HIS A 1 191 ? -5.093 -0.293 9.305 1.00 97.06 191 HIS A O 1
ATOM 1569 N N . VAL A 1 192 ? -5.945 -1.147 11.194 1.00 97.56 192 VAL A N 1
ATOM 1570 C CA . VAL A 1 192 ? -5.116 -2.363 11.180 1.00 97.56 192 VAL A CA 1
ATOM 1571 C C . VAL A 1 192 ? -5.496 -3.285 10.019 1.00 97.56 192 VAL A C 1
ATOM 1573 O O . VAL A 1 192 ? -4.616 -3.852 9.366 1.00 97.56 192 VAL A O 1
ATOM 1576 N N . CYS A 1 193 ? -6.792 -3.470 9.763 1.00 98.19 193 CYS A N 1
ATOM 1577 C CA . CYS A 1 193 ? -7.282 -4.322 8.680 1.00 98.19 193 CYS A CA 1
ATOM 1578 C C . CYS A 1 193 ? -7.060 -3.668 7.317 1.00 98.19 193 CYS A C 1
ATOM 1580 O O . CYS A 1 193 ? -6.537 -4.339 6.425 1.00 98.19 193 CYS A O 1
ATOM 1582 N N . ILE A 1 194 ? -7.321 -2.362 7.194 1.00 97.56 194 ILE A N 1
ATOM 1583 C CA . ILE A 1 194 ? -6.994 -1.576 5.995 1.00 97.56 194 ILE A CA 1
ATOM 1584 C C . ILE A 1 194 ? -5.505 -1.728 5.664 1.00 97.56 194 ILE A C 1
ATOM 1586 O O . ILE A 1 194 ? -5.148 -2.182 4.576 1.00 97.56 194 ILE A O 1
ATOM 1590 N N . GLY A 1 195 ? -4.614 -1.487 6.632 1.00 96.50 195 GLY A N 1
ATOM 1591 C CA . GLY A 1 195 ? -3.171 -1.626 6.425 1.00 96.50 195 GLY A CA 1
ATOM 1592 C C . GLY A 1 195 ? -2.741 -3.040 6.005 1.00 96.50 195 GLY A C 1
ATOM 1593 O O . GLY A 1 195 ? -1.865 -3.198 5.145 1.00 96.50 195 GLY A O 1
ATOM 1594 N N . LYS A 1 196 ? -3.372 -4.087 6.558 1.00 97.50 196 LYS A N 1
ATOM 1595 C CA . LYS A 1 196 ? -3.122 -5.485 6.159 1.00 97.50 196 LYS A CA 1
ATOM 1596 C C . LYS A 1 196 ? -3.537 -5.746 4.711 1.00 97.50 196 LYS A C 1
ATOM 1598 O O . LYS A 1 196 ? -2.764 -6.374 3.980 1.00 97.50 196 LYS A O 1
ATOM 1603 N N . ILE A 1 197 ? -4.721 -5.289 4.306 1.00 97.81 197 ILE A N 1
ATOM 1604 C CA . ILE A 1 197 ? -5.250 -5.472 2.950 1.00 97.81 197 ILE A CA 1
ATOM 1605 C C . ILE A 1 197 ? -4.389 -4.697 1.947 1.00 97.81 197 ILE A C 1
ATOM 1607 O O . ILE A 1 197 ? -3.864 -5.298 1.008 1.00 97.81 197 ILE A O 1
ATOM 1611 N N . LEU A 1 198 ? -4.109 -3.415 2.199 1.00 96.44 198 LEU A N 1
ATOM 1612 C CA . LEU A 1 198 ? -3.266 -2.587 1.329 1.00 96.44 198 LEU A CA 1
ATOM 1613 C C . LEU A 1 198 ? -1.848 -3.157 1.167 1.00 96.44 198 LEU A C 1
ATOM 1615 O O . LEU A 1 198 ? -1.324 -3.228 0.053 1.00 96.44 198 LEU A O 1
ATOM 1619 N N . CYS A 1 199 ? -1.223 -3.652 2.244 1.00 96.12 199 CYS A N 1
ATOM 1620 C CA . CYS A 1 199 ? 0.073 -4.331 2.139 1.00 96.12 199 CYS A CA 1
ATOM 1621 C C . CYS A 1 199 ? 0.016 -5.582 1.247 1.00 96.12 199 CYS A C 1
ATOM 1623 O O . CYS A 1 199 ? 0.976 -5.871 0.522 1.00 96.12 199 CYS A O 1
ATOM 1625 N N . ARG A 1 200 ? -1.083 -6.345 1.297 1.00 96.69 200 ARG A N 1
ATOM 1626 C CA . ARG A 1 200 ? -1.281 -7.520 0.435 1.00 96.69 200 ARG A CA 1
ATOM 1627 C C . ARG A 1 200 ? -1.516 -7.110 -1.016 1.00 96.69 200 ARG A C 1
ATOM 1629 O O . ARG A 1 200 ? -0.882 -7.701 -1.891 1.00 96.69 200 ARG A O 1
ATOM 1636 N N . ARG A 1 201 ? -2.323 -6.073 -1.258 1.00 95.75 201 ARG A N 1
ATOM 1637 C CA . ARG A 1 201 ? -2.577 -5.486 -2.582 1.00 95.75 201 ARG A CA 1
ATOM 1638 C C . ARG A 1 201 ? -1.276 -5.047 -3.249 1.00 95.75 201 ARG A C 1
ATOM 1640 O O . ARG A 1 201 ? -0.922 -5.573 -4.302 1.00 95.75 201 ARG A O 1
ATOM 1647 N N . LYS A 1 202 ? -0.474 -4.236 -2.553 1.00 95.31 202 LYS A N 1
ATOM 1648 C CA . LYS A 1 202 ? 0.836 -3.764 -3.027 1.00 95.31 202 LYS A CA 1
ATOM 1649 C C . LYS A 1 202 ? 1.799 -4.909 -3.342 1.00 95.31 202 LYS A C 1
ATOM 1651 O O . LYS A 1 202 ? 2.530 -4.866 -4.327 1.00 95.31 202 LYS A O 1
ATOM 1656 N N . ARG A 1 203 ? 1.813 -5.967 -2.521 1.00 95.69 203 ARG A N 1
ATOM 1657 C CA . ARG A 1 203 ? 2.635 -7.161 -2.783 1.00 95.69 203 ARG A CA 1
ATOM 1658 C C . ARG A 1 203 ? 2.167 -7.908 -4.034 1.00 95.69 203 ARG A C 1
ATOM 1660 O O . ARG A 1 203 ? 3.008 -8.376 -4.798 1.00 95.69 203 ARG A O 1
ATOM 1667 N N . ALA A 1 204 ? 0.858 -8.049 -4.226 1.00 94.44 204 ALA A N 1
ATOM 1668 C CA . ALA A 1 204 ? 0.290 -8.702 -5.401 1.00 94.44 204 ALA A CA 1
ATOM 1669 C C . ALA A 1 204 ? 0.573 -7.900 -6.680 1.00 94.44 204 ALA A C 1
ATOM 1671 O O . ALA A 1 204 ? 1.021 -8.475 -7.668 1.00 94.44 204 ALA A O 1
ATOM 1672 N N . GLU A 1 205 ? 0.398 -6.580 -6.646 1.00 94.12 205 GLU A N 1
ATOM 1673 C CA . GLU A 1 205 ? 0.748 -5.677 -7.747 1.00 94.12 205 GLU A CA 1
ATOM 1674 C C . GLU A 1 205 ? 2.234 -5.729 -8.075 1.00 94.12 205 GLU A C 1
ATOM 1676 O O . GLU A 1 205 ? 2.587 -5.916 -9.235 1.00 94.12 205 GLU A O 1
ATOM 1681 N N . LYS A 1 206 ? 3.109 -5.686 -7.061 1.00 95.06 206 LYS A N 1
ATOM 1682 C CA . LYS A 1 206 ? 4.556 -5.825 -7.269 1.00 95.06 206 LYS A CA 1
ATOM 1683 C C . LYS A 1 206 ? 4.894 -7.105 -8.037 1.00 95.06 206 LYS A C 1
ATOM 1685 O O . LYS A 1 206 ? 5.643 -7.045 -9.003 1.00 95.06 206 LYS A O 1
ATOM 1690 N N . ARG A 1 207 ? 4.292 -8.241 -7.666 1.00 94.25 207 ARG A N 1
ATOM 1691 C CA . ARG A 1 207 ? 4.495 -9.523 -8.366 1.00 94.25 207 ARG A CA 1
ATOM 1692 C C . ARG A 1 207 ? 3.974 -9.499 -9.803 1.00 94.25 207 ARG A C 1
ATOM 1694 O O . ARG A 1 207 ? 4.592 -10.094 -10.679 1.00 94.25 207 ARG A O 1
ATOM 1701 N N . ARG A 1 208 ? 2.847 -8.825 -10.063 1.00 94.56 208 ARG A N 1
ATOM 1702 C CA . ARG A 1 208 ? 2.315 -8.654 -11.428 1.00 94.56 208 ARG A CA 1
ATOM 1703 C C . ARG A 1 208 ? 3.250 -7.802 -12.283 1.00 94.56 208 ARG A C 1
ATOM 1705 O O . ARG A 1 208 ? 3.500 -8.163 -13.427 1.00 94.56 208 ARG A O 1
ATOM 1712 N N . MET A 1 209 ? 3.786 -6.721 -11.719 1.00 90.19 209 MET A N 1
ATOM 1713 C CA . MET A 1 209 ? 4.744 -5.851 -12.402 1.00 90.19 209 MET A CA 1
ATOM 1714 C C . MET A 1 209 ? 6.060 -6.579 -12.679 1.00 90.19 209 MET A C 1
ATOM 1716 O O . MET A 1 209 ? 6.526 -6.564 -13.811 1.00 90.19 209 MET A O 1
ATOM 1720 N N . GLU A 1 210 ? 6.615 -7.290 -11.695 1.00 90.75 210 GLU A N 1
ATOM 1721 C CA . GLU A 1 210 ? 7.814 -8.123 -11.873 1.00 90.75 210 GLU A CA 1
ATOM 1722 C C . GLU A 1 210 ? 7.609 -9.181 -12.965 1.00 90.75 210 GLU A C 1
ATOM 1724 O O . GLU A 1 210 ? 8.458 -9.333 -13.839 1.00 90.75 210 GLU A O 1
ATOM 1729 N N . LYS A 1 211 ? 6.450 -9.853 -12.981 1.00 95.00 211 LYS A N 1
ATOM 1730 C CA . LYS A 1 211 ? 6.107 -10.817 -14.033 1.00 95.00 211 LYS A CA 1
ATOM 1731 C C . LYS A 1 211 ? 5.977 -10.151 -15.405 1.00 95.00 211 LYS A C 1
ATOM 1733 O O . LYS A 1 211 ? 6.414 -10.728 -16.393 1.00 95.00 211 LYS A O 1
ATOM 1738 N N . ARG A 1 212 ? 5.395 -8.949 -15.486 1.00 89.75 212 ARG A N 1
ATOM 1739 C CA . ARG A 1 212 ? 5.304 -8.188 -16.744 1.00 89.75 212 ARG A CA 1
ATOM 1740 C C . ARG A 1 212 ? 6.698 -7.848 -17.276 1.00 89.75 212 ARG A C 1
ATOM 1742 O O . ARG A 1 212 ? 6.955 -8.077 -18.451 1.00 89.75 212 ARG A O 1
ATOM 1749 N N . VAL A 1 213 ? 7.599 -7.387 -16.407 1.00 89.31 213 VAL A N 1
ATOM 1750 C CA . VAL A 1 213 ? 9.004 -7.116 -16.754 1.00 89.31 213 VAL A CA 1
ATOM 1751 C C . VAL A 1 213 ? 9.714 -8.391 -17.217 1.00 89.31 213 VAL A C 1
ATOM 1753 O O . VAL A 1 213 ? 10.422 -8.363 -18.217 1.00 89.31 213 VAL A O 1
ATOM 1756 N N . GLU A 1 214 ? 9.488 -9.525 -16.551 1.00 92.06 214 GLU A N 1
ATOM 1757 C CA . GLU A 1 214 ? 10.061 -10.814 -16.957 1.00 92.06 214 GLU A CA 1
ATOM 1758 C C . GLU A 1 214 ? 9.561 -11.268 -18.339 1.00 92.06 214 GLU A C 1
ATOM 1760 O O . GLU A 1 214 ? 10.353 -11.731 -19.159 1.00 92.06 214 GLU A O 1
ATOM 1765 N N . VAL A 1 215 ? 8.261 -11.124 -18.616 1.00 91.69 215 VAL A N 1
ATOM 1766 C CA . VAL A 1 215 ? 7.667 -11.473 -19.917 1.00 91.69 215 VAL A CA 1
ATOM 1767 C C . VAL A 1 215 ? 8.211 -10.571 -21.027 1.00 91.69 215 VAL A C 1
ATOM 1769 O O . VAL A 1 215 ? 8.593 -11.085 -22.074 1.00 91.69 215 VAL A O 1
ATOM 1772 N N . MET A 1 216 ? 8.326 -9.259 -20.790 1.00 80.69 216 MET A N 1
ATOM 1773 C CA . MET A 1 216 ? 8.928 -8.328 -21.755 1.00 80.69 216 MET A CA 1
ATOM 1774 C C . MET A 1 216 ? 10.411 -8.634 -22.000 1.00 80.69 216 MET A C 1
ATOM 1776 O O . MET A 1 216 ? 10.842 -8.665 -23.147 1.00 80.69 216 MET A O 1
ATOM 1780 N N . GLY A 1 217 ? 11.176 -8.945 -20.948 1.00 87.19 217 GLY A N 1
ATOM 1781 C CA . GLY A 1 217 ? 12.585 -9.327 -21.081 1.00 87.19 217 GLY A CA 1
ATOM 1782 C C . GLY A 1 217 ? 12.791 -10.636 -21.854 1.00 87.19 217 GLY A C 1
ATOM 1783 O O . GLY A 1 217 ? 13.777 -10.781 -22.569 1.00 87.19 217 GLY A O 1
ATOM 1784 N N . LYS A 1 218 ? 11.853 -11.587 -21.754 1.00 85.75 218 LYS A N 1
ATOM 1785 C CA . LYS A 1 218 ? 11.881 -12.847 -22.519 1.00 85.75 218 LYS A CA 1
ATOM 1786 C C . LYS A 1 218 ? 11.473 -12.686 -23.978 1.00 85.75 218 LYS A C 1
ATOM 1788 O O . LYS A 1 218 ? 11.910 -13.480 -24.803 1.00 85.75 218 LYS A O 1
ATOM 1793 N N . ALA A 1 219 ? 10.654 -11.686 -24.294 1.00 83.25 219 ALA A N 1
ATOM 1794 C CA . ALA A 1 219 ? 10.211 -11.428 -25.659 1.00 83.25 219 ALA A CA 1
ATOM 1795 C C . ALA A 1 219 ? 11.333 -10.894 -26.570 1.00 83.25 219 ALA A C 1
ATOM 1797 O O . ALA A 1 219 ? 11.095 -10.713 -27.759 1.00 83.25 219 ALA A O 1
ATOM 1798 N N . GLY A 1 220 ? 12.542 -10.644 -26.042 1.00 66.88 220 GLY A N 1
ATOM 1799 C CA . GLY A 1 220 ? 13.680 -10.178 -26.840 1.00 66.88 220 GLY A CA 1
ATOM 1800 C C . GLY A 1 220 ? 13.430 -8.826 -27.507 1.00 66.88 220 GLY A C 1
ATOM 1801 O O . GLY A 1 220 ? 14.113 -8.484 -28.466 1.00 66.88 220 GLY A O 1
ATOM 1802 N N . VAL A 1 221 ? 12.439 -8.070 -27.022 1.00 63.06 221 VAL A N 1
ATOM 1803 C CA . VAL A 1 221 ? 12.201 -6.701 -27.462 1.00 63.06 221 VAL A CA 1
ATOM 1804 C C . VAL A 1 221 ? 13.281 -5.863 -26.793 1.00 63.06 221 VAL A C 1
ATOM 1806 O O . VAL A 1 221 ? 13.121 -5.406 -25.661 1.00 63.06 221 VAL A O 1
ATOM 1809 N N . ASP A 1 222 ? 14.424 -5.745 -27.466 1.00 57.97 222 ASP A N 1
ATOM 1810 C CA . ASP A 1 222 ? 15.450 -4.772 -27.124 1.00 57.97 222 ASP A CA 1
ATOM 1811 C C . ASP A 1 222 ? 14.763 -3.401 -27.107 1.00 57.97 222 ASP A C 1
ATOM 1813 O O . ASP A 1 222 ? 14.362 -2.881 -28.144 1.00 57.97 222 ASP A O 1
ATOM 1817 N N . GLY A 1 223 ? 14.541 -2.855 -25.908 1.00 56.88 223 GLY A N 1
ATOM 1818 C CA . GLY A 1 223 ? 13.716 -1.668 -25.642 1.00 56.88 223 GLY A CA 1
ATOM 1819 C C . GLY A 1 223 ? 14.284 -0.343 -26.162 1.00 56.88 223 GLY A C 1
ATOM 1820 O O . GLY A 1 223 ? 14.115 0.682 -25.513 1.00 56.88 223 GLY A O 1
ATOM 1821 N N . ASN A 1 224 ? 14.975 -0.366 -27.301 1.00 58.03 224 ASN A N 1
ATOM 1822 C CA . ASN A 1 224 ? 15.549 0.788 -27.983 1.00 58.03 224 ASN A CA 1
ATOM 1823 C C . ASN A 1 224 ? 14.773 1.208 -29.241 1.00 58.03 224 ASN A C 1
ATOM 1825 O O . ASN A 1 224 ? 15.253 2.089 -29.953 1.00 58.03 224 ASN A O 1
ATOM 1829 N N . ASP A 1 225 ? 13.597 0.627 -29.496 1.00 50.53 225 ASP A N 1
ATOM 1830 C CA . ASP A 1 225 ? 12.688 1.087 -30.548 1.00 50.53 225 ASP A CA 1
ATOM 1831 C C . ASP A 1 225 ? 11.505 1.868 -29.934 1.00 50.53 225 ASP A C 1
ATOM 1833 O O . ASP A 1 225 ? 10.516 1.263 -29.506 1.00 50.53 225 ASP A O 1
ATOM 1837 N N . PRO A 1 226 ? 11.592 3.212 -29.817 1.00 60.12 226 PRO A N 1
ATOM 1838 C CA . PRO A 1 226 ? 10.524 4.047 -29.255 1.00 60.12 226 PRO A CA 1
ATOM 1839 C C . PRO A 1 226 ? 9.256 4.106 -30.129 1.00 60.12 226 PRO A C 1
ATOM 1841 O O . PRO A 1 226 ? 8.275 4.729 -29.734 1.00 60.12 226 PRO A O 1
ATOM 1844 N N . GLU A 1 227 ? 9.245 3.456 -31.295 1.00 57.94 227 GLU A N 1
ATOM 1845 C CA . GLU A 1 227 ? 8.184 3.591 -32.301 1.00 57.94 227 GLU A CA 1
ATOM 1846 C C . GLU A 1 227 ? 7.040 2.562 -32.159 1.00 57.94 227 GLU A C 1
ATOM 1848 O O . GLU A 1 227 ? 5.968 2.740 -32.728 1.00 57.94 227 GLU A O 1
ATOM 1853 N N . MET A 1 228 ? 7.200 1.509 -31.346 1.00 51.72 228 MET A N 1
ATOM 1854 C CA . MET A 1 228 ? 6.220 0.405 -31.249 1.00 51.72 228 MET A CA 1
ATOM 1855 C C . MET A 1 228 ? 5.211 0.506 -30.088 1.00 51.72 228 MET A C 1
ATOM 1857 O O . MET A 1 228 ? 4.424 -0.415 -29.884 1.00 51.72 228 MET A O 1
ATOM 1861 N N . MET A 1 229 ? 5.191 1.598 -29.313 1.00 53.66 229 MET A N 1
ATOM 1862 C CA . MET A 1 229 ? 4.307 1.708 -28.135 1.00 53.66 229 MET A CA 1
ATOM 1863 C C . MET A 1 229 ? 2.924 2.336 -28.408 1.00 53.66 229 MET A C 1
ATOM 1865 O O . MET A 1 229 ? 2.116 2.411 -27.484 1.00 53.66 229 MET A O 1
ATOM 1869 N N . LEU A 1 230 ? 2.628 2.765 -29.645 1.00 58.12 230 LEU A N 1
ATOM 1870 C CA . LEU A 1 230 ? 1.369 3.453 -29.996 1.00 58.12 230 LEU A CA 1
ATOM 1871 C C . LEU A 1 230 ? 0.485 2.730 -31.022 1.00 58.12 230 LEU A C 1
ATOM 1873 O O . LEU A 1 230 ? -0.640 3.166 -31.259 1.00 58.12 230 LEU A O 1
ATOM 1877 N N . THR A 1 231 ? 0.921 1.611 -31.596 1.00 48.78 231 THR A N 1
ATOM 1878 C CA . THR A 1 231 ? 0.062 0.806 -32.471 1.00 48.78 231 THR A CA 1
ATOM 1879 C C . THR A 1 231 ? -0.722 -0.203 -31.636 1.00 48.78 231 THR A C 1
ATOM 1881 O O . THR A 1 231 ? -0.307 -1.338 -31.411 1.00 48.78 231 THR A O 1
ATOM 1884 N N . PHE A 1 232 ? -1.891 0.219 -31.150 1.00 46.09 232 PHE A N 1
ATOM 1885 C CA . PHE A 1 232 ? -2.932 -0.726 -30.752 1.00 46.09 232 PHE A CA 1
ATOM 1886 C C . PHE A 1 232 ? -3.309 -1.547 -31.995 1.00 46.09 232 PHE A C 1
ATOM 1888 O O . PHE A 1 232 ? -3.702 -0.950 -32.997 1.00 46.09 232 PHE A O 1
ATOM 1895 N N . PRO A 1 233 ? -3.184 -2.885 -31.990 1.00 51.62 233 PRO A N 1
ATOM 1896 C CA . PRO A 1 233 ? -3.695 -3.685 -33.090 1.00 51.62 233 PRO A CA 1
ATOM 1897 C C . PRO A 1 233 ? -5.225 -3.571 -33.098 1.00 51.62 233 PRO A C 1
ATOM 1899 O O . PRO A 1 233 ? -5.915 -4.188 -32.286 1.00 51.62 233 PRO A O 1
ATOM 1902 N N . GLU A 1 234 ? -5.752 -2.755 -34.009 1.00 47.94 234 GLU A N 1
ATOM 1903 C CA . GLU A 1 234 ? -7.160 -2.745 -34.402 1.00 47.94 234 GLU A CA 1
ATOM 1904 C C . GLU A 1 234 ? -7.476 -4.086 -35.076 1.00 47.94 234 GLU A C 1
ATOM 1906 O O . GLU A 1 234 ? -7.325 -4.262 -36.281 1.00 47.94 234 GLU A O 1
ATOM 1911 N N . GLY A 1 235 ? -7.811 -5.089 -34.269 1.00 57.97 235 GLY A N 1
ATOM 1912 C CA . GLY A 1 235 ? -8.081 -6.433 -34.771 1.00 57.97 235 GLY A CA 1
ATOM 1913 C C . GLY A 1 235 ? -7.964 -7.495 -33.694 1.00 57.97 235 GLY A C 1
ATOM 1914 O O . GLY A 1 235 ? -7.208 -8.452 -33.847 1.00 57.97 235 GLY A O 1
ATOM 1915 N N . ALA A 1 236 ? -8.684 -7.329 -32.584 1.00 44.94 236 ALA A N 1
ATOM 1916 C CA . ALA A 1 236 ? -8.914 -8.444 -31.677 1.00 44.94 236 ALA A CA 1
ATOM 19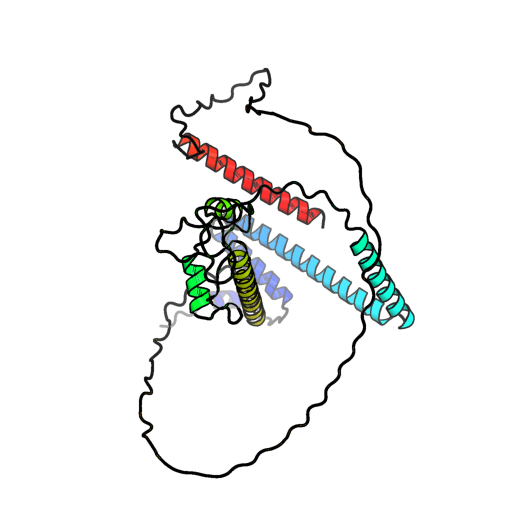17 C C . ALA A 1 236 ? -9.821 -9.464 -32.397 1.00 44.94 236 ALA A C 1
ATOM 1919 O O . ALA A 1 236 ? -10.922 -9.089 -32.803 1.00 44.94 236 ALA A O 1
ATOM 1920 N N . PRO A 1 237 ? -9.392 -10.724 -32.594 1.00 52.28 237 PRO A N 1
ATOM 1921 C CA . PRO A 1 237 ? -10.270 -11.749 -33.133 1.00 52.28 237 PRO A CA 1
ATOM 1922 C C . PRO A 1 237 ? -11.424 -11.984 -32.157 1.00 52.28 237 PRO A C 1
ATOM 1924 O O . PRO A 1 237 ? -11.212 -12.198 -30.961 1.00 52.28 237 PRO A O 1
ATOM 1927 N N . GLU A 1 238 ? -12.641 -11.928 -32.691 1.00 49.38 238 GLU A N 1
ATOM 1928 C CA . GLU A 1 238 ? -13.886 -12.293 -32.025 1.00 49.38 238 GLU A CA 1
ATOM 1929 C C . GLU A 1 238 ? -13.717 -13.674 -31.373 1.00 49.38 238 GLU A C 1
ATOM 1931 O O . GLU A 1 238 ? -13.587 -14.698 -32.050 1.00 49.38 238 GLU A O 1
ATOM 1936 N N . MET A 1 239 ? -13.647 -13.715 -30.040 1.00 42.38 239 MET A N 1
ATOM 1937 C CA . MET A 1 239 ? -13.627 -14.981 -29.318 1.00 42.38 239 MET A CA 1
ATOM 1938 C C . MET A 1 239 ? -15.035 -15.568 -29.356 1.00 42.38 239 MET A C 1
ATOM 1940 O O . MET A 1 239 ? -15.886 -15.218 -28.541 1.00 42.38 239 MET A O 1
ATOM 1944 N N . VAL A 1 240 ? -15.271 -16.466 -30.310 1.00 57.00 240 VAL A N 1
ATOM 1945 C CA . VAL A 1 240 ? -16.470 -17.304 -30.354 1.00 57.00 240 VAL A CA 1
ATOM 1946 C C . VAL A 1 240 ? -16.495 -18.162 -29.090 1.00 57.00 240 VAL A C 1
ATOM 1948 O O . VAL A 1 240 ? -15.708 -19.097 -28.921 1.00 57.00 240 VAL A O 1
ATOM 1951 N N . VAL A 1 241 ? -17.390 -17.810 -28.171 1.00 52.25 241 VAL A N 1
ATOM 1952 C CA . VAL A 1 241 ? -17.689 -18.590 -26.974 1.00 52.25 241 VAL A CA 1
ATOM 1953 C C . VAL A 1 241 ? -18.490 -19.809 -27.426 1.00 52.25 241 VAL A C 1
ATOM 1955 O O . VAL A 1 241 ? -19.681 -19.714 -27.703 1.00 52.25 241 VAL A O 1
ATOM 1958 N N . HIS A 1 242 ? -17.834 -20.963 -27.544 1.00 45.84 242 HIS A N 1
ATOM 1959 C CA . HIS A 1 242 ? -18.550 -22.228 -27.667 1.00 45.84 242 HIS A CA 1
ATOM 1960 C C . HIS A 1 242 ? -19.121 -22.612 -26.301 1.00 45.84 242 HIS A C 1
ATOM 1962 O O . HIS A 1 242 ? -18.404 -23.090 -25.420 1.00 45.84 242 HIS A O 1
ATOM 1968 N N . ASP A 1 243 ? -20.423 -22.383 -26.154 1.00 47.06 243 ASP A N 1
ATOM 1969 C CA . ASP A 1 243 ? -21.251 -22.875 -25.061 1.00 47.06 243 ASP A CA 1
ATOM 1970 C C . ASP A 1 243 ? -21.299 -24.414 -25.126 1.00 47.06 243 ASP A C 1
ATOM 1972 O O . ASP A 1 243 ? -21.822 -25.005 -26.071 1.00 47.06 243 ASP A O 1
ATOM 1976 N N . LYS A 1 244 ? -20.653 -25.077 -24.161 1.00 48.53 244 LYS A N 1
ATOM 1977 C CA . LYS A 1 244 ? -20.757 -26.524 -23.935 1.00 48.53 244 LYS A CA 1
ATOM 1978 C C . LYS A 1 244 ? -21.663 -26.742 -22.733 1.00 48.53 244 LYS A C 1
ATOM 1980 O O . LYS A 1 244 ? -21.190 -26.963 -21.619 1.00 48.53 244 LYS A O 1
ATOM 1985 N N . SER A 1 245 ? -22.961 -26.688 -22.979 1.00 52.50 245 SER A N 1
ATOM 1986 C CA . SER A 1 245 ? -24.002 -27.048 -22.027 1.00 52.50 245 SER A CA 1
ATOM 1987 C C . SER A 1 245 ? -24.816 -28.219 -22.574 1.00 52.50 245 SER A C 1
ATOM 1989 O O . SER A 1 245 ? -25.949 -28.053 -22.991 1.00 52.50 245 SER A O 1
ATOM 1991 N N . GLU A 1 246 ? -24.255 -29.432 -22.529 1.00 43.34 246 GLU A N 1
ATOM 1992 C CA . GLU A 1 246 ? -25.059 -30.655 -22.609 1.00 43.34 246 GLU A CA 1
ATOM 1993 C C . GLU A 1 246 ? -24.590 -31.694 -21.580 1.00 43.34 246 GLU A C 1
ATOM 1995 O O . GLU A 1 246 ? -23.467 -32.198 -21.594 1.00 43.34 246 GLU A O 1
ATOM 2000 N N . GLU A 1 247 ? -25.517 -31.948 -20.657 1.00 45.91 247 GLU A N 1
ATOM 2001 C CA . GLU A 1 247 ? -26.010 -33.280 -20.327 1.00 45.91 247 GLU A CA 1
ATOM 2002 C C . GLU A 1 247 ? -25.046 -34.252 -19.626 1.00 45.91 247 GLU A C 1
ATOM 2004 O O . GLU A 1 247 ? -24.272 -34.990 -20.234 1.00 45.91 247 GLU A O 1
ATOM 2009 N N . LYS A 1 248 ? -25.214 -34.380 -18.303 1.00 41.44 248 LYS A N 1
ATOM 2010 C CA . LYS A 1 248 ? -25.059 -35.693 -17.670 1.00 41.44 248 LYS A CA 1
ATOM 2011 C C . LYS A 1 248 ? -26.096 -35.927 -16.585 1.00 41.44 248 LYS A C 1
ATOM 2013 O O . LYS A 1 248 ? -26.108 -35.300 -15.529 1.00 41.44 248 LYS A O 1
ATOM 2018 N N . GLN A 1 249 ? -26.971 -36.851 -16.948 1.00 42.44 249 GLN A N 1
ATOM 2019 C CA . GLN A 1 249 ? -28.105 -37.371 -16.223 1.00 42.44 249 GLN A CA 1
ATOM 2020 C C . GLN A 1 249 ? -27.689 -38.083 -14.930 1.00 42.44 249 GLN A C 1
ATOM 2022 O O . GLN A 1 249 ? -26.605 -38.652 -14.791 1.00 42.44 249 GLN A O 1
ATOM 2027 N N . SER A 1 250 ? -28.637 -38.041 -14.004 1.00 41.91 250 SER A N 1
ATOM 2028 C CA . SER A 1 250 ? -28.757 -38.782 -12.757 1.00 41.91 250 SER A CA 1
ATOM 2029 C C . SER A 1 250 ? -28.531 -40.291 -12.895 1.00 41.91 250 SER A C 1
ATOM 2031 O O . SER A 1 250 ? -29.192 -40.944 -13.699 1.00 41.91 250 SER A O 1
ATOM 2033 N N . ALA A 1 251 ? -27.715 -40.858 -12.007 1.00 44.03 251 ALA A N 1
ATOM 2034 C CA . ALA A 1 251 ? -27.747 -42.280 -11.677 1.00 44.03 251 ALA A CA 1
ATOM 2035 C C . ALA A 1 251 ? -27.648 -42.455 -10.155 1.00 44.03 251 ALA A C 1
ATOM 2037 O O . ALA A 1 251 ? -26.724 -41.973 -9.500 1.00 44.03 251 ALA A O 1
ATOM 2038 N N . THR A 1 252 ? -28.667 -43.110 -9.615 1.00 37.28 252 THR A N 1
ATOM 2039 C CA . THR A 1 252 ? -28.873 -43.512 -8.226 1.00 37.28 252 THR A CA 1
ATOM 2040 C C . THR A 1 252 ? -28.265 -44.895 -7.950 1.00 37.28 252 THR A C 1
ATOM 2042 O O . THR A 1 252 ? -28.212 -45.738 -8.840 1.00 37.28 252 THR A O 1
ATOM 2045 N N . GLY A 1 253 ? -27.894 -45.151 -6.685 1.00 35.06 253 GLY A N 1
ATOM 2046 C CA . GLY A 1 253 ? -27.602 -46.489 -6.132 1.00 35.06 253 GLY A CA 1
ATOM 2047 C C . GLY A 1 253 ? -26.162 -46.976 -6.366 1.00 35.06 253 GLY A C 1
ATOM 2048 O O . GLY A 1 253 ? -25.585 -46.723 -7.408 1.00 35.06 253 GLY A O 1
ATOM 2049 N N . THR A 1 254 ? -25.454 -47.663 -5.468 1.00 35.50 254 THR A N 1
ATOM 2050 C CA . THR A 1 254 ? -25.791 -48.408 -4.247 1.00 35.50 254 THR A CA 1
ATOM 2051 C C . THR A 1 254 ? -24.482 -48.744 -3.500 1.00 35.50 254 THR A C 1
ATOM 2053 O O . THR A 1 254 ? -23.469 -49.023 -4.129 1.00 35.50 254 THR A O 1
ATOM 2056 N N . THR A 1 255 ? -24.534 -48.728 -2.163 1.00 36.03 255 THR A N 1
ATOM 2057 C CA . THR A 1 255 ? -23.800 -49.546 -1.163 1.00 36.03 255 THR A CA 1
ATOM 2058 C C . THR A 1 255 ? -22.451 -50.212 -1.507 1.00 36.03 255 THR A C 1
ATOM 2060 O O . THR A 1 255 ? -22.388 -51.103 -2.350 1.00 36.03 255 THR A O 1
ATOM 2063 N N . GLY A 1 256 ? -21.417 -49.977 -0.681 1.00 35.25 256 GLY A N 1
ATOM 2064 C CA . GLY A 1 256 ? -20.251 -50.874 -0.644 1.00 35.25 256 GLY A CA 1
ATOM 2065 C C . GLY A 1 256 ? -19.072 -50.474 0.252 1.00 35.25 256 GLY A C 1
ATOM 2066 O O . GLY A 1 256 ? -18.147 -49.826 -0.208 1.00 35.25 256 GLY A O 1
ATOM 2067 N N . LYS A 1 257 ? -19.081 -50.981 1.493 1.00 41.88 257 LYS A N 1
ATOM 2068 C CA . LYS A 1 257 ? -17.931 -51.448 2.304 1.00 41.88 257 LYS A CA 1
ATOM 2069 C C . LYS A 1 257 ? -16.743 -50.508 2.610 1.00 41.88 257 LYS A C 1
ATOM 2071 O O . LYS A 1 257 ? -15.824 -50.313 1.826 1.00 41.88 257 LYS A O 1
ATOM 2076 N N . GLN A 1 258 ? -16.724 -50.109 3.884 1.00 42.75 258 GLN A N 1
ATOM 2077 C CA . GLN A 1 258 ? -15.606 -50.141 4.842 1.00 42.75 258 GLN A CA 1
ATOM 2078 C C . GLN A 1 258 ? -14.213 -50.546 4.313 1.00 42.75 258 GLN A C 1
ATOM 2080 O O . GLN A 1 258 ? -14.008 -51.693 3.922 1.00 42.75 258 GLN A O 1
ATOM 2085 N N . LYS A 1 259 ? -13.221 -49.674 4.539 1.00 45.72 259 LYS A N 1
ATOM 2086 C CA . LYS A 1 259 ? -11.917 -50.044 5.120 1.00 45.72 259 LYS A CA 1
ATOM 2087 C C . LYS A 1 259 ? -11.371 -48.866 5.928 1.00 45.72 259 LYS A C 1
ATOM 2089 O O . LYS A 1 259 ? -10.976 -47.841 5.386 1.00 45.72 259 LYS A O 1
ATOM 2094 N N . VAL A 1 260 ? -11.398 -49.040 7.244 1.00 40.22 260 VAL A N 1
ATOM 2095 C CA . VAL A 1 260 ? -10.704 -48.213 8.230 1.00 40.22 260 VAL A CA 1
ATOM 2096 C C . VAL A 1 260 ? -9.222 -48.569 8.138 1.00 40.22 260 VAL A C 1
ATOM 2098 O O . VAL A 1 260 ? -8.863 -49.722 8.363 1.00 40.22 260 VAL A O 1
ATOM 2101 N N . SER A 1 261 ? -8.364 -47.610 7.796 1.00 49.12 261 SER A N 1
ATOM 2102 C CA . SER A 1 261 ? -6.920 -47.731 8.007 1.00 49.12 261 SER A CA 1
ATOM 2103 C C . SER A 1 261 ? -6.479 -46.679 9.015 1.00 49.12 261 SER A C 1
ATOM 2105 O O . SER A 1 261 ? -6.312 -45.499 8.715 1.00 49.12 261 SER A O 1
ATOM 2107 N N . GLU A 1 262 ? -6.355 -47.180 10.232 1.00 43.88 262 GLU A N 1
ATOM 2108 C CA . GLU A 1 262 ? -5.685 -46.652 11.404 1.00 43.88 262 GLU A CA 1
ATOM 2109 C C . GLU A 1 262 ? -4.286 -46.105 11.064 1.00 43.88 262 GLU A C 1
ATOM 2111 O O . GLU A 1 262 ? -3.374 -46.857 10.728 1.00 43.88 262 GLU A O 1
ATOM 2116 N N . VAL A 1 263 ? -4.101 -44.784 11.160 1.00 42.69 263 VAL A N 1
ATOM 2117 C CA . VAL A 1 263 ? -2.767 -44.166 11.172 1.00 42.69 263 VAL A CA 1
ATOM 2118 C C . VAL A 1 263 ? -2.499 -43.643 12.575 1.00 42.69 263 VAL A C 1
ATOM 2120 O O . VAL A 1 263 ? -3.146 -42.724 13.080 1.00 42.69 263 VAL A O 1
ATOM 2123 N N . LYS A 1 264 ? -1.542 -44.323 13.203 1.00 46.34 264 LYS A N 1
ATOM 2124 C CA . LYS A 1 264 ? -1.014 -44.132 14.550 1.00 46.34 264 LYS A CA 1
ATOM 2125 C C . LYS A 1 264 ? -0.639 -42.678 14.836 1.00 46.34 264 LYS A C 1
ATOM 2127 O O . LYS A 1 264 ? 0.157 -42.065 14.129 1.00 46.34 264 LYS A O 1
ATOM 2132 N N . ARG A 1 265 ? -1.146 -42.195 15.973 1.00 38.00 265 ARG A N 1
ATOM 2133 C CA . ARG A 1 265 ? -0.608 -41.060 16.727 1.00 38.00 265 ARG A CA 1
ATOM 2134 C C . ARG A 1 265 ? 0.845 -41.351 17.106 1.00 38.00 265 ARG A C 1
ATOM 2136 O O . ARG A 1 265 ? 1.121 -42.396 17.691 1.00 38.00 265 ARG A O 1
ATOM 2143 N N . VAL A 1 266 ? 1.733 -40.388 16.886 1.00 44.12 266 VAL A N 1
ATOM 2144 C CA . VAL A 1 266 ? 2.947 -40.243 17.694 1.00 44.12 266 VAL A CA 1
ATOM 2145 C C . VAL A 1 266 ? 2.900 -38.852 18.302 1.00 44.12 266 VAL A C 1
ATOM 2147 O O . VAL A 1 266 ? 3.044 -37.841 17.619 1.00 44.12 266 VAL A O 1
ATOM 2150 N N . ALA A 1 267 ? 2.607 -38.834 19.597 1.00 36.19 267 ALA A N 1
ATOM 2151 C CA . ALA A 1 267 ? 2.767 -37.683 20.457 1.00 36.19 267 ALA A CA 1
ATOM 2152 C C . ALA A 1 267 ? 4.265 -37.435 20.662 1.00 36.19 267 ALA A C 1
ATOM 2154 O O . ALA A 1 267 ? 5.001 -38.348 21.030 1.00 36.19 267 ALA A O 1
ATOM 2155 N N . LEU A 1 268 ? 4.702 -36.198 20.453 1.00 41.97 268 LEU A N 1
ATOM 2156 C CA . LEU A 1 268 ? 5.976 -35.704 20.957 1.00 41.97 268 LEU A CA 1
ATOM 2157 C C . LEU A 1 268 ? 5.690 -34.415 21.718 1.00 41.97 268 LEU A C 1
ATOM 2159 O O . LEU A 1 268 ? 5.637 -33.314 21.177 1.00 41.97 268 LEU A O 1
ATOM 2163 N N . SER A 1 269 ? 5.414 -34.621 23.000 1.00 37.47 269 SER A N 1
ATOM 2164 C CA . SER A 1 269 ? 5.484 -33.627 24.053 1.00 37.47 269 SER A CA 1
ATOM 2165 C C . SER A 1 269 ? 6.952 -33.399 24.406 1.00 37.47 269 SER A C 1
ATOM 2167 O O . SER A 1 269 ? 7.591 -34.291 24.962 1.00 37.47 269 SER A O 1
ATOM 2169 N N . THR A 1 270 ? 7.457 -32.195 24.154 1.00 39.28 270 THR A N 1
ATOM 2170 C CA . THR A 1 270 ? 8.670 -31.709 24.814 1.00 39.28 270 THR A CA 1
ATOM 2171 C C . THR A 1 270 ? 8.365 -30.346 25.415 1.00 39.28 270 THR A C 1
ATOM 2173 O O . THR A 1 270 ? 8.370 -29.313 24.753 1.00 39.28 270 THR A O 1
ATOM 2176 N N . SER A 1 271 ? 8.040 -30.389 26.701 1.00 41.72 271 SER A N 1
ATOM 2177 C CA . SER A 1 271 ? 8.189 -29.305 27.662 1.00 41.72 271 SER A CA 1
ATOM 2178 C C . SER A 1 271 ? 9.627 -28.780 27.674 1.00 41.72 271 SER A C 1
ATOM 2180 O O . SER A 1 271 ? 10.540 -29.599 27.635 1.00 41.72 271 SER A O 1
ATOM 2182 N N . MET A 1 272 ? 9.831 -27.468 27.826 1.00 33.72 272 MET A N 1
ATOM 2183 C CA . MET A 1 272 ? 10.744 -26.875 28.821 1.00 33.72 272 MET A CA 1
ATOM 2184 C C . MET A 1 272 ? 10.682 -25.341 28.757 1.00 33.72 272 MET A C 1
ATOM 2186 O O . MET A 1 272 ? 10.964 -24.707 27.746 1.00 33.72 272 MET A O 1
ATOM 2190 N N . SER A 1 273 ? 10.298 -24.787 29.898 1.00 47.50 273 SER A N 1
ATOM 2191 C CA . SER A 1 273 ? 10.351 -23.401 30.350 1.00 47.50 273 SER A CA 1
ATOM 2192 C C . SER A 1 273 ? 11.758 -22.999 30.818 1.00 47.50 273 SER A C 1
ATOM 2194 O O . SER A 1 273 ? 12.394 -23.797 31.505 1.00 47.50 273 SER A O 1
ATOM 2196 N N . ARG A 1 274 ? 12.186 -21.767 30.500 1.00 43.16 274 ARG A N 1
ATOM 2197 C CA . ARG A 1 274 ? 13.274 -20.923 31.076 1.00 43.16 274 ARG A CA 1
ATOM 2198 C C . ARG A 1 274 ? 13.439 -19.761 30.073 1.00 43.16 274 ARG A C 1
ATOM 2200 O O . ARG A 1 274 ? 13.619 -20.038 28.899 1.00 43.16 274 ARG A O 1
ATOM 2207 N N . ASP A 1 275 ? 13.250 -18.472 30.335 1.00 40.41 275 ASP A N 1
ATOM 2208 C CA . ASP A 1 275 ? 13.455 -17.680 31.537 1.00 40.41 275 ASP A CA 1
ATOM 2209 C C . ASP A 1 275 ? 12.509 -16.465 31.546 1.00 40.41 275 ASP A C 1
ATOM 2211 O O . ASP A 1 275 ? 12.519 -15.617 30.654 1.00 40.41 275 ASP A O 1
ATOM 2215 N N . GLN A 1 276 ? 11.702 -16.386 32.601 1.00 39.91 276 GLN A N 1
ATOM 2216 C CA . GLN A 1 276 ? 11.014 -15.191 33.079 1.00 39.91 276 GLN A CA 1
ATOM 2217 C C . GLN A 1 276 ? 11.531 -14.967 34.508 1.00 39.91 276 GLN A C 1
ATOM 2219 O O . GLN A 1 276 ? 11.035 -15.591 35.442 1.00 39.91 276 GLN A O 1
ATOM 2224 N N . LYS A 1 277 ? 12.582 -14.157 34.677 1.00 39.16 277 LYS A N 1
ATOM 2225 C CA . LYS A 1 277 ? 13.021 -13.545 35.952 1.00 39.16 277 LYS A CA 1
ATOM 2226 C C . LYS A 1 277 ? 14.283 -12.742 35.659 1.00 39.16 277 LYS A C 1
ATOM 2228 O O . LYS A 1 277 ? 15.291 -13.315 35.281 1.00 39.16 277 LYS A O 1
ATOM 2233 N N . GLU A 1 278 ? 14.224 -11.420 35.587 1.00 40.00 278 GLU A N 1
ATOM 2234 C CA . GLU A 1 278 ? 14.612 -10.457 36.636 1.00 40.00 278 GLU A CA 1
ATOM 2235 C C . GLU A 1 278 ? 14.954 -9.175 35.834 1.00 40.00 278 GLU A C 1
ATOM 2237 O O . GLU A 1 278 ? 15.505 -9.293 34.748 1.00 40.00 278 GLU A O 1
ATOM 2242 N N . ARG A 1 279 ? 14.656 -7.922 36.179 1.00 41.19 279 ARG A N 1
ATOM 2243 C CA . ARG A 1 279 ? 14.381 -7.238 37.441 1.00 41.19 279 ARG A CA 1
ATOM 2244 C C . ARG A 1 279 ? 13.562 -5.979 37.156 1.00 41.19 279 ARG A C 1
ATOM 2246 O O . ARG A 1 279 ? 13.719 -5.325 36.128 1.00 41.19 279 ARG A O 1
ATOM 2253 N N . MET A 1 280 ? 12.745 -5.640 38.141 1.00 35.38 280 MET A N 1
ATOM 2254 C CA . MET A 1 280 ? 12.205 -4.309 38.373 1.00 35.38 280 MET A CA 1
ATOM 2255 C C . MET A 1 280 ? 13.293 -3.349 38.859 1.00 35.38 280 MET A C 1
ATOM 2257 O O . MET A 1 280 ? 14.130 -3.775 39.649 1.00 35.38 280 MET A O 1
ATOM 2261 N N . SER A 1 281 ? 13.199 -2.073 38.471 1.00 36.47 281 SER A N 1
ATOM 2262 C CA . SER A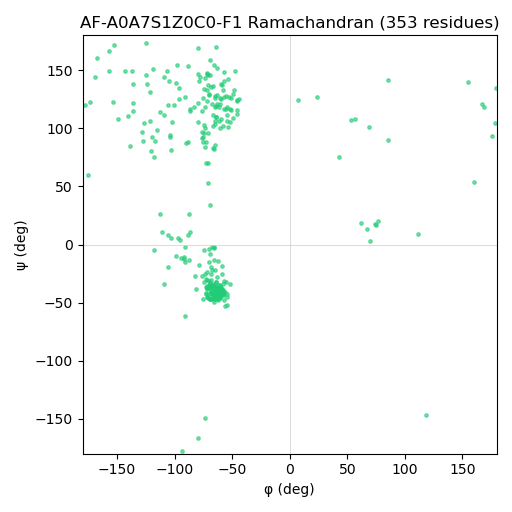 1 281 ? 13.162 -0.902 39.374 1.00 36.47 281 SER A CA 1
ATOM 2263 C C . SER A 1 281 ? 13.379 0.391 38.568 1.00 36.47 281 SER A C 1
ATOM 2265 O O . SER A 1 281 ? 14.416 0.535 37.924 1.00 36.47 281 SER A O 1
ATOM 2267 N N . GLY A 1 282 ? 12.414 1.322 38.605 1.00 34.53 282 GLY A N 1
ATOM 2268 C CA . GLY A 1 282 ? 12.619 2.737 38.233 1.00 34.53 282 GLY A CA 1
ATOM 2269 C C . GLY A 1 282 ? 13.428 3.477 39.315 1.00 34.53 282 GLY A C 1
ATOM 2270 O O . GLY A 1 282 ? 14.172 2.811 40.035 1.00 34.53 282 GLY A O 1
ATOM 2271 N N . PRO A 1 283 ? 13.243 4.791 39.555 1.00 58.91 283 PRO A N 1
ATOM 2272 C CA . PRO A 1 283 ? 12.559 5.838 38.783 1.00 58.91 283 PRO A CA 1
ATOM 2273 C C . PRO A 1 283 ? 13.494 7.045 38.493 1.00 58.91 283 PRO A C 1
ATOM 2275 O O . PRO A 1 283 ? 14.593 7.111 39.033 1.00 58.91 283 PRO A O 1
ATOM 2278 N N . ALA A 1 284 ? 13.058 8.022 37.688 1.00 37.41 284 ALA A N 1
ATOM 2279 C CA . ALA A 1 284 ? 13.409 9.438 37.888 1.00 37.41 284 ALA A CA 1
ATOM 2280 C C . ALA A 1 284 ? 12.646 10.353 36.922 1.00 37.41 284 ALA A C 1
ATOM 2282 O O . ALA A 1 284 ? 12.756 10.239 35.701 1.00 37.41 284 ALA A O 1
ATOM 2283 N N . ASP A 1 285 ? 11.924 11.290 37.524 1.00 39.00 285 ASP A N 1
ATOM 2284 C CA . ASP A 1 285 ? 11.366 12.501 36.943 1.00 39.00 285 ASP A CA 1
ATOM 2285 C C . ASP A 1 285 ? 12.370 13.290 36.093 1.00 39.00 285 ASP A C 1
ATOM 2287 O O . ASP A 1 285 ? 13.556 13.371 36.433 1.00 39.00 285 ASP A O 1
ATOM 2291 N N . LYS A 1 286 ? 11.859 13.981 35.064 1.00 39.38 286 LYS A N 1
ATOM 2292 C CA . LYS A 1 286 ? 11.929 15.452 34.963 1.00 39.38 286 LYS A CA 1
ATOM 2293 C C . LYS A 1 286 ? 11.292 15.983 33.673 1.00 39.38 286 LYS A C 1
ATOM 2295 O O . LYS A 1 286 ? 11.621 15.566 32.569 1.00 39.38 286 LYS A O 1
ATOM 2300 N N . ASN A 1 287 ? 10.498 17.027 33.895 1.00 38.12 287 ASN A N 1
ATOM 2301 C CA . ASN A 1 287 ? 10.240 18.177 33.031 1.00 38.12 287 ASN A CA 1
ATOM 2302 C C . ASN A 1 287 ? 9.154 18.062 31.959 1.00 38.12 287 ASN A C 1
ATOM 2304 O O . ASN A 1 287 ? 9.391 17.830 30.776 1.00 38.12 287 ASN A O 1
ATOM 2308 N N . ALA A 1 288 ? 7.958 18.443 32.412 1.00 42.16 288 ALA A N 1
ATOM 2309 C CA . ALA A 1 288 ? 7.069 19.316 31.668 1.00 42.16 288 ALA A CA 1
ATOM 2310 C C . ALA A 1 288 ? 7.839 20.518 31.090 1.00 42.16 288 ALA A C 1
ATOM 2312 O O . ALA A 1 288 ? 8.451 21.293 31.823 1.00 42.16 288 ALA A O 1
ATOM 2313 N N . VAL A 1 289 ? 7.762 20.689 29.774 1.00 38.12 289 VAL A N 1
ATOM 2314 C CA . VAL A 1 289 ? 7.973 21.978 29.118 1.00 38.12 289 VAL A CA 1
ATOM 2315 C C . VAL A 1 289 ? 6.748 22.206 28.246 1.00 38.12 289 VAL A C 1
ATOM 2317 O O . VAL A 1 289 ? 6.581 21.581 27.201 1.00 38.12 289 VAL A O 1
ATOM 2320 N N . GLN A 1 290 ? 5.868 23.087 28.713 1.00 40.91 290 GLN A N 1
ATOM 2321 C CA . GLN A 1 290 ? 4.895 23.744 27.855 1.00 40.91 290 GLN A CA 1
ATOM 2322 C C . GLN A 1 290 ? 5.674 24.603 26.855 1.00 40.91 290 GLN A C 1
ATOM 2324 O O . GLN A 1 290 ? 6.403 25.511 27.248 1.00 40.91 290 GLN A O 1
ATOM 2329 N N . VAL A 1 291 ? 5.527 24.318 25.563 1.00 33.06 291 VAL A N 1
ATOM 2330 C CA . VAL A 1 291 ? 5.877 25.263 24.501 1.00 33.06 291 VAL A CA 1
ATOM 2331 C C . VAL A 1 291 ? 4.592 25.581 23.757 1.00 33.06 291 VAL A C 1
ATOM 2333 O O . VAL A 1 291 ? 4.227 24.923 22.787 1.00 33.06 291 VAL A O 1
ATOM 2336 N N . THR A 1 292 ? 3.894 26.608 24.226 1.00 45.28 292 THR A N 1
ATOM 2337 C CA . THR A 1 292 ? 3.031 27.408 23.367 1.00 45.28 292 THR A CA 1
ATOM 2338 C C . THR A 1 292 ? 3.943 28.140 22.384 1.00 45.28 292 THR A C 1
ATOM 2340 O O . THR A 1 292 ? 4.745 28.992 22.760 1.00 45.28 292 THR A O 1
ATOM 2343 N N . ARG A 1 293 ? 3.883 27.775 21.102 1.00 32.31 293 ARG A N 1
ATOM 2344 C CA . ARG A 1 293 ? 4.505 28.576 20.046 1.00 32.31 293 ARG A CA 1
ATOM 2345 C C . ARG A 1 293 ? 3.591 28.634 18.837 1.00 32.31 293 ARG A C 1
ATOM 2347 O O . ARG A 1 293 ? 3.748 27.879 17.882 1.00 32.31 293 ARG A O 1
ATOM 2354 N N . SER A 1 294 ? 2.662 29.580 18.894 1.00 43.84 294 SER A N 1
ATOM 2355 C CA . SER A 1 294 ? 2.083 30.214 17.717 1.00 43.84 294 SER A CA 1
ATOM 2356 C C . SER A 1 294 ? 3.236 30.688 16.829 1.00 43.84 294 SER A C 1
ATOM 2358 O O . SER A 1 294 ? 4.054 31.508 17.246 1.00 43.84 294 SER A O 1
ATOM 2360 N N . LYS A 1 295 ? 3.362 30.118 15.630 1.00 36.62 295 LYS A N 1
ATOM 2361 C CA . LYS A 1 295 ? 4.186 30.695 14.568 1.00 36.62 295 LYS A CA 1
ATOM 2362 C C . LYS A 1 295 ? 3.242 31.341 13.573 1.00 36.62 295 LYS A C 1
ATOM 2364 O O . LYS A 1 295 ? 2.731 30.686 12.673 1.00 36.62 295 LYS A O 1
ATOM 2369 N N . GLU A 1 296 ? 3.039 32.634 13.772 1.00 39.75 296 GLU A N 1
ATOM 2370 C CA . GLU A 1 296 ? 2.707 33.542 12.688 1.00 39.75 296 GLU A CA 1
ATOM 2371 C C . GLU A 1 296 ? 3.824 33.450 11.641 1.00 39.75 296 GLU A C 1
ATOM 2373 O O . GLU A 1 296 ? 5.017 33.546 11.948 1.00 39.75 296 GLU A O 1
ATOM 2378 N N . LEU A 1 297 ? 3.429 33.194 10.398 1.00 36.75 297 LEU A N 1
ATOM 2379 C CA . LEU A 1 297 ? 4.287 33.323 9.230 1.00 36.75 297 LEU A CA 1
ATOM 2380 C C . LEU A 1 297 ? 4.486 34.818 8.964 1.00 36.75 297 LEU A C 1
ATOM 2382 O O . LEU A 1 297 ? 3.731 35.430 8.218 1.00 36.75 297 LEU A O 1
ATOM 2386 N N . ALA A 1 298 ? 5.500 35.409 9.592 1.00 36.06 298 ALA A N 1
ATOM 2387 C CA . ALA A 1 298 ? 6.026 36.703 9.181 1.00 36.06 298 ALA A CA 1
ATOM 2388 C C . ALA A 1 298 ? 7.021 36.490 8.029 1.00 36.06 298 ALA A C 1
ATOM 2390 O O . ALA A 1 298 ? 8.038 35.808 8.187 1.00 36.06 298 ALA A O 1
ATOM 2391 N N . CYS A 1 299 ? 6.714 37.058 6.862 1.00 31.31 299 CYS A N 1
ATOM 2392 C CA . CYS A 1 299 ? 7.643 37.124 5.741 1.00 31.31 299 CYS A CA 1
ATOM 2393 C C . CYS A 1 299 ? 8.808 38.062 6.068 1.00 31.31 299 CYS A C 1
ATOM 2395 O O . CYS A 1 299 ? 8.633 39.163 6.586 1.00 31.31 299 CYS A O 1
ATOM 2397 N N . VAL A 1 300 ? 10.001 37.590 5.723 1.00 31.97 300 VAL A N 1
ATOM 2398 C CA . VAL A 1 300 ? 11.270 38.298 5.834 1.00 31.97 300 VAL A CA 1
ATOM 2399 C C . VAL A 1 300 ? 11.249 39.535 4.934 1.00 31.97 300 VAL A C 1
ATOM 2401 O O . VAL A 1 300 ? 11.091 39.421 3.720 1.00 31.97 300 VAL A O 1
ATOM 2404 N N . GLN A 1 301 ? 11.439 40.711 5.528 1.00 40.06 301 GLN A N 1
ATOM 2405 C CA . GLN A 1 301 ? 11.859 41.907 4.807 1.00 40.06 301 GLN A CA 1
ATOM 2406 C C . GLN A 1 301 ? 13.373 41.831 4.586 1.00 40.06 301 GLN A C 1
ATOM 2408 O O . GLN A 1 301 ? 14.135 41.772 5.550 1.00 40.06 301 GLN A O 1
ATOM 2413 N N . TYR A 1 302 ? 13.809 41.870 3.326 1.00 33.22 302 TYR A N 1
ATOM 2414 C CA . TYR A 1 302 ? 15.163 42.296 2.981 1.00 33.22 302 TYR A CA 1
ATOM 2415 C C . TYR A 1 302 ? 15.092 43.692 2.371 1.00 33.22 302 TYR A C 1
ATOM 2417 O O . TYR A 1 302 ? 14.415 43.914 1.366 1.00 33.22 302 TYR A O 1
ATOM 2425 N N . GLY A 1 303 ? 15.777 44.625 3.029 1.00 33.75 303 GLY A N 1
ATOM 2426 C CA . GLY A 1 303 ? 15.944 45.999 2.587 1.00 33.75 303 GLY A CA 1
ATOM 2427 C C . GLY A 1 303 ? 16.879 46.112 1.381 1.00 33.75 303 GLY A C 1
ATOM 2428 O O . GLY A 1 303 ? 18.021 45.667 1.418 1.00 33.75 303 GLY A O 1
ATOM 2429 N N . GLU A 1 304 ? 16.326 46.719 0.332 1.00 36.56 304 GLU A N 1
ATOM 2430 C CA . GLU A 1 304 ? 16.854 47.845 -0.452 1.00 36.56 304 GLU A CA 1
ATOM 2431 C C . GLU A 1 304 ? 18.272 47.765 -1.054 1.00 36.56 304 GLU A C 1
ATOM 2433 O O . GLU A 1 304 ? 19.273 48.045 -0.397 1.00 36.56 304 GLU A O 1
ATOM 2438 N N . LYS A 1 305 ? 18.335 47.591 -2.387 1.00 41.69 305 LYS A N 1
ATOM 2439 C CA . LYS A 1 305 ? 18.611 48.687 -3.352 1.00 41.69 305 LYS A CA 1
ATOM 2440 C C . LYS A 1 305 ? 18.314 48.268 -4.814 1.00 41.69 305 LYS A C 1
ATOM 2442 O O . LYS A 1 305 ? 18.153 47.079 -5.075 1.00 41.69 305 LYS A O 1
ATOM 2447 N N . PRO A 1 306 ? 18.127 49.232 -5.743 1.00 48.22 306 PRO A N 1
ATOM 2448 C CA . PRO A 1 306 ? 17.026 49.207 -6.703 1.00 48.22 306 PRO A CA 1
ATOM 2449 C C . PRO A 1 306 ? 17.463 48.867 -8.130 1.00 48.22 306 PRO A C 1
ATOM 2451 O O . PRO A 1 306 ? 18.542 49.243 -8.578 1.00 48.22 306 PRO A O 1
ATOM 2454 N N . GLY A 1 307 ? 16.568 48.226 -8.878 1.00 40.75 307 GLY A N 1
ATOM 2455 C CA . GLY A 1 307 ? 16.790 47.945 -10.292 1.00 40.75 307 GLY A CA 1
ATOM 2456 C C . GLY A 1 307 ? 15.582 47.308 -10.959 1.00 40.75 307 GLY A C 1
ATOM 2457 O O . GLY A 1 307 ? 15.676 46.188 -11.434 1.00 40.75 307 GLY A O 1
ATOM 2458 N N . ASN A 1 308 ? 14.455 48.023 -10.936 1.00 52.25 308 ASN A N 1
ATOM 2459 C CA . ASN A 1 308 ? 13.319 47.881 -11.850 1.00 52.25 308 ASN A CA 1
ATOM 2460 C C . ASN A 1 308 ? 12.891 46.434 -12.187 1.00 52.25 308 ASN A C 1
ATOM 2462 O O . ASN A 1 308 ? 13.127 45.943 -13.289 1.00 52.25 308 ASN A O 1
ATOM 2466 N N . MET A 1 309 ? 12.219 45.765 -11.244 1.00 43.81 309 MET A N 1
ATOM 2467 C CA . MET A 1 309 ? 11.442 44.560 -11.547 1.00 43.81 309 MET A CA 1
ATOM 2468 C C . MET A 1 309 ? 9.958 44.919 -11.691 1.00 43.81 309 MET A C 1
ATOM 2470 O O . MET A 1 309 ? 9.456 45.721 -10.898 1.00 43.81 309 MET A O 1
ATOM 2474 N N . PRO A 1 310 ? 9.244 44.340 -12.676 1.00 41.75 310 PRO A N 1
ATOM 2475 C CA . PRO A 1 310 ? 7.828 44.601 -12.870 1.00 41.75 310 PRO A CA 1
ATOM 2476 C C . PRO A 1 310 ? 7.068 44.200 -11.609 1.00 41.75 310 PRO A C 1
ATOM 2478 O O . PRO A 1 310 ? 7.185 43.081 -11.112 1.00 41.75 310 PRO A O 1
ATOM 2481 N N . HIS A 1 311 ? 6.304 45.151 -11.087 1.00 47.34 311 HIS A N 1
ATOM 2482 C CA . HIS A 1 311 ? 5.458 44.989 -9.919 1.00 47.34 311 HIS A CA 1
ATOM 2483 C C . HIS A 1 311 ? 4.468 43.846 -10.191 1.00 47.34 311 HIS A C 1
ATOM 2485 O O . HIS A 1 311 ? 3.488 44.022 -10.914 1.00 47.34 311 HIS A O 1
ATOM 2491 N N . ILE A 1 312 ? 4.725 42.654 -9.645 1.00 52.50 312 ILE A N 1
ATOM 2492 C CA . ILE A 1 312 ? 3.745 41.567 -9.664 1.00 52.50 312 ILE A CA 1
ATOM 2493 C C . ILE A 1 312 ? 2.651 42.000 -8.691 1.00 52.50 312 ILE A C 1
ATOM 2495 O O . ILE A 1 312 ? 2.803 41.885 -7.475 1.00 52.50 312 ILE A O 1
ATOM 2499 N N . GLN A 1 313 ? 1.588 42.601 -9.226 1.00 53.97 313 GLN A N 1
ATOM 2500 C CA . GLN A 1 313 ? 0.385 42.903 -8.464 1.00 53.97 313 GLN A CA 1
ATOM 2501 C C . GLN A 1 313 ? -0.100 41.602 -7.824 1.00 53.97 313 GLN A C 1
ATOM 2503 O O . GLN A 1 313 ? -0.398 40.625 -8.513 1.00 53.97 313 GLN A O 1
ATOM 2508 N N . GLN A 1 314 ? -0.132 41.583 -6.492 1.00 60.19 314 GLN A N 1
ATOM 2509 C CA . GLN A 1 314 ? -0.767 40.509 -5.742 1.00 60.19 314 GLN A CA 1
ATOM 2510 C C . GLN A 1 314 ? -2.211 40.396 -6.227 1.00 60.19 314 GLN A C 1
ATOM 2512 O O . GLN A 1 314 ? -2.917 41.402 -6.317 1.00 60.19 314 GLN A O 1
ATOM 2517 N N . CYS A 1 315 ? -2.621 39.184 -6.602 1.00 55.31 315 CYS A N 1
ATOM 2518 C CA . CYS A 1 315 ? -3.945 38.961 -7.162 1.00 55.31 315 CYS A CA 1
ATOM 2519 C C . CYS A 1 315 ? -4.998 39.359 -6.110 1.00 55.31 315 CYS A C 1
ATOM 2521 O O . CYS A 1 315 ? -5.031 38.744 -5.042 1.00 55.31 315 CYS A O 1
ATOM 2523 N N . PRO A 1 316 ? -5.858 40.360 -6.377 1.00 62.22 316 PRO A N 1
ATOM 2524 C CA . PRO A 1 316 ? -6.779 40.899 -5.374 1.00 62.22 316 PRO A CA 1
ATOM 2525 C C . PRO A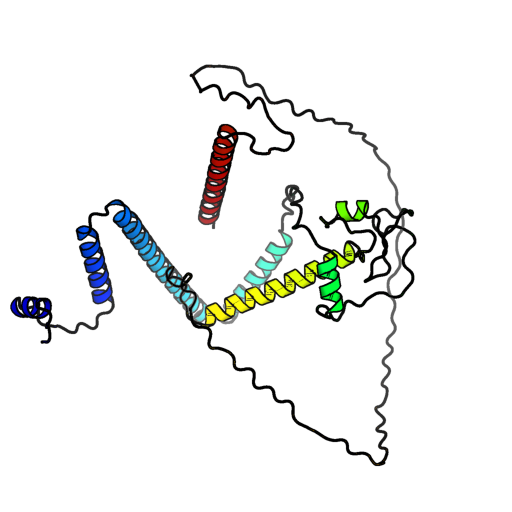 1 316 ? -7.897 39.917 -4.983 1.00 62.22 316 PRO A C 1
ATOM 2527 O O . PRO A 1 316 ? -8.635 40.176 -4.039 1.00 62.22 316 PRO A O 1
ATOM 2530 N N . VAL A 1 317 ? -8.017 38.785 -5.685 1.00 57.00 317 VAL A N 1
ATOM 2531 C CA . VAL A 1 317 ? -9.076 37.775 -5.505 1.00 57.00 317 VAL A CA 1
ATOM 2532 C C . VAL A 1 317 ? -8.508 36.458 -4.956 1.00 57.00 317 VAL A C 1
ATOM 2534 O O . VAL A 1 317 ? -9.031 35.385 -5.238 1.00 57.00 317 VAL A O 1
ATOM 2537 N N . GLY A 1 318 ? -7.385 36.503 -4.230 1.00 55.66 318 GLY A N 1
ATOM 2538 C CA . GLY A 1 318 ? -6.736 35.314 -3.667 1.00 55.66 318 GLY A CA 1
ATOM 2539 C C . GLY A 1 318 ? -7.700 34.465 -2.833 1.00 55.66 318 GLY A C 1
ATOM 2540 O O . GLY A 1 318 ? -7.997 34.798 -1.689 1.00 55.66 318 GLY A O 1
ATOM 2541 N N . GLY A 1 319 ? -8.196 33.370 -3.415 1.00 47.94 319 GLY A N 1
ATOM 2542 C CA . GLY A 1 319 ? -9.059 32.417 -2.729 1.00 47.94 319 GLY A CA 1
ATOM 2543 C C . GLY A 1 319 ? -8.272 31.599 -1.696 1.00 47.94 319 GLY A C 1
ATOM 2544 O O . GLY A 1 319 ? -7.088 31.312 -1.910 1.00 47.94 319 GLY A O 1
ATOM 2545 N N . PRO A 1 320 ? -8.895 31.199 -0.576 1.00 41.66 320 PRO A N 1
ATOM 2546 C CA . PRO A 1 320 ? -8.240 30.376 0.432 1.00 41.66 320 PRO A CA 1
ATOM 2547 C C . PRO A 1 320 ? -7.910 28.992 -0.151 1.00 41.66 320 PRO A C 1
ATOM 2549 O O . PRO A 1 320 ? -8.780 28.323 -0.700 1.00 41.66 320 PRO A O 1
ATOM 2552 N N . GLY A 1 321 ? -6.650 28.559 -0.033 1.00 55.66 321 GLY A N 1
ATOM 2553 C CA . GLY A 1 321 ? -6.233 27.188 -0.368 1.00 55.66 321 GLY A CA 1
ATOM 2554 C C . GLY A 1 321 ? -5.332 27.010 -1.595 1.00 55.66 321 GLY A C 1
ATOM 2555 O O . GLY A 1 321 ? -5.081 25.875 -1.983 1.00 55.66 321 GLY A O 1
ATOM 2556 N N . GLY A 1 322 ? -4.811 28.082 -2.202 1.00 57.88 322 GLY A N 1
ATOM 2557 C CA . GLY A 1 322 ? -3.832 27.957 -3.296 1.00 57.88 322 GLY A CA 1
ATOM 2558 C C . GLY A 1 322 ? -4.434 27.571 -4.651 1.00 57.88 322 GLY A C 1
ATOM 2559 O O . GLY A 1 322 ? -3.721 27.095 -5.532 1.00 57.88 322 GLY A O 1
ATOM 2560 N N . LEU A 1 323 ? -5.738 27.783 -4.836 1.00 60.03 323 LEU A N 1
ATOM 2561 C CA . LEU A 1 323 ? -6.394 27.582 -6.124 1.00 60.03 323 LEU A CA 1
ATOM 2562 C C . LEU A 1 323 ? -6.039 28.719 -7.091 1.00 60.03 323 LEU A C 1
ATOM 2564 O O . LEU A 1 323 ? -6.069 29.901 -6.747 1.00 60.03 323 LEU A O 1
ATOM 2568 N N . ILE A 1 324 ? -5.691 28.333 -8.316 1.00 73.94 324 ILE A N 1
ATOM 2569 C CA . ILE A 1 324 ? -5.307 29.224 -9.410 1.00 73.94 324 ILE A CA 1
ATOM 2570 C C . ILE A 1 324 ? -6.520 30.086 -9.796 1.00 73.94 324 ILE A C 1
ATOM 2572 O O . ILE A 1 324 ? -7.446 29.600 -10.436 1.00 73.94 324 ILE A O 1
ATOM 2576 N N . CYS A 1 325 ? -6.534 31.360 -9.397 1.00 75.38 325 CYS A N 1
ATOM 2577 C CA . CYS A 1 325 ? -7.716 32.221 -9.543 1.00 75.38 325 CYS A CA 1
ATOM 2578 C C . CYS A 1 325 ? -7.692 33.163 -10.759 1.00 75.38 325 CYS A C 1
ATOM 2580 O O . CYS A 1 325 ? -8.707 33.781 -11.070 1.00 75.38 325 CYS A O 1
ATOM 2582 N N . CYS A 1 326 ? -6.563 33.293 -11.462 1.00 76.00 326 CYS A N 1
ATOM 2583 C CA . CYS A 1 326 ? -6.456 34.117 -12.668 1.00 76.00 326 CYS A CA 1
ATOM 2584 C C . CYS A 1 326 ? -5.293 33.668 -13.565 1.00 76.00 326 CYS A C 1
ATOM 2586 O O . CYS A 1 326 ? -4.404 32.938 -13.126 1.00 76.00 326 CYS A O 1
ATOM 2588 N N . SER A 1 327 ? -5.262 34.153 -14.810 1.00 74.81 327 SER A N 1
ATOM 2589 C CA . SER A 1 327 ? -4.232 33.813 -15.804 1.00 74.81 327 SER A CA 1
ATOM 2590 C C . SER A 1 327 ? -2.805 34.151 -15.355 1.00 74.81 327 SER A C 1
ATOM 2592 O O . SER A 1 327 ? -1.876 33.400 -15.653 1.00 74.81 327 SER A O 1
ATOM 2594 N N . ALA A 1 328 ? -2.619 35.229 -14.586 1.00 76.31 328 ALA A N 1
ATOM 2595 C CA . ALA A 1 328 ? -1.320 35.583 -14.013 1.00 76.31 328 ALA A CA 1
ATOM 2596 C C . ALA A 1 328 ? -0.860 34.561 -12.956 1.00 76.31 328 ALA A C 1
ATOM 2598 O O . ALA A 1 328 ? 0.300 34.144 -12.963 1.00 76.31 328 ALA A O 1
ATOM 2599 N N . CYS A 1 329 ? -1.770 34.092 -12.095 1.00 75.38 329 CYS A N 1
ATOM 2600 C CA . CYS A 1 329 ? -1.489 33.010 -11.150 1.00 75.38 329 CYS A CA 1
ATOM 2601 C C . CYS A 1 329 ? -1.205 31.690 -11.880 1.00 75.38 329 CYS A C 1
ATOM 2603 O O . CYS A 1 329 ? -0.280 30.983 -11.488 1.00 75.38 329 CYS A O 1
ATOM 2605 N N . THR A 1 330 ? -1.922 31.387 -12.969 1.00 81.06 330 THR A N 1
ATOM 2606 C CA . THR A 1 330 ? -1.660 30.199 -13.801 1.00 81.06 330 THR A CA 1
ATOM 2607 C C . THR A 1 330 ? -0.258 30.239 -14.399 1.00 81.06 330 THR A C 1
ATOM 2609 O O . THR A 1 330 ? 0.469 29.248 -14.343 1.00 81.06 330 THR A O 1
ATOM 2612 N N . ALA A 1 331 ? 0.151 31.388 -14.943 1.00 77.69 331 ALA A N 1
ATOM 2613 C CA . ALA A 1 331 ? 1.472 31.563 -15.535 1.00 77.69 331 ALA A CA 1
ATOM 2614 C C . ALA A 1 331 ? 2.589 31.461 -14.483 1.00 77.69 331 ALA A C 1
ATOM 2616 O O . ALA A 1 331 ? 3.602 30.809 -14.727 1.00 77.69 331 ALA A O 1
ATOM 2617 N N . SER A 1 332 ? 2.386 32.052 -13.302 1.00 76.62 332 SER A N 1
ATOM 2618 C CA . SER A 1 332 ? 3.327 31.956 -12.178 1.00 76.62 332 SER A CA 1
ATOM 2619 C C . SER A 1 332 ? 3.474 30.514 -11.676 1.00 76.62 332 SER A C 1
ATOM 2621 O O . SER A 1 332 ? 4.588 30.009 -11.542 1.00 76.62 332 SER A O 1
ATOM 2623 N N . PHE A 1 333 ? 2.357 29.804 -11.493 1.00 83.25 333 PHE A N 1
ATOM 2624 C CA . PHE A 1 333 ? 2.362 28.399 -11.083 1.00 83.25 333 PHE A CA 1
ATOM 2625 C C . PHE A 1 333 ? 3.021 27.494 -12.132 1.00 83.25 333 PHE A C 1
ATOM 2627 O O . PHE A 1 333 ? 3.813 26.622 -11.789 1.00 83.25 333 PHE A O 1
ATOM 2634 N N . SER A 1 334 ? 2.770 27.746 -13.418 1.00 83.31 334 SER A N 1
ATOM 2635 C CA . SER A 1 334 ? 3.405 26.996 -14.508 1.00 83.31 334 SER A CA 1
ATOM 2636 C C . SER A 1 334 ? 4.926 27.170 -14.511 1.00 83.31 334 SER A C 1
ATOM 2638 O O . SER A 1 334 ? 5.645 26.192 -14.685 1.00 83.31 334 SER A O 1
ATOM 2640 N N . ARG A 1 335 ? 5.435 28.386 -14.255 1.00 78.56 335 ARG A N 1
ATOM 2641 C CA . ARG A 1 335 ? 6.884 28.629 -14.119 1.00 78.56 335 ARG A CA 1
ATOM 2642 C C . ARG A 1 335 ? 7.477 27.884 -12.928 1.00 78.56 335 ARG A C 1
ATOM 2644 O O . ARG A 1 335 ? 8.497 27.226 -13.090 1.00 78.56 335 ARG A O 1
ATOM 2651 N N . MET A 1 336 ? 6.800 27.918 -11.779 1.00 84.81 336 MET A N 1
ATOM 2652 C CA . MET A 1 336 ? 7.219 27.180 -10.583 1.00 84.81 336 MET A CA 1
ATOM 2653 C C . MET A 1 336 ? 7.322 25.670 -10.852 1.00 84.81 336 MET A C 1
ATOM 2655 O O . MET A 1 336 ? 8.281 25.031 -10.420 1.00 84.81 336 MET A O 1
ATOM 2659 N N . LEU A 1 337 ? 6.363 25.088 -11.582 1.00 88.38 337 LEU A N 1
ATOM 2660 C CA . LEU A 1 337 ? 6.416 23.671 -11.952 1.00 88.38 337 LEU A CA 1
ATOM 2661 C C . LEU A 1 337 ? 7.599 23.361 -12.876 1.00 88.38 337 LEU A C 1
ATOM 2663 O O . LEU A 1 337 ? 8.285 22.363 -12.659 1.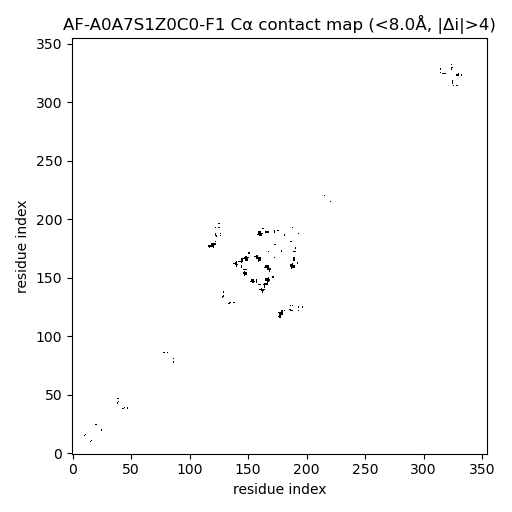00 88.38 337 LEU A O 1
ATOM 2667 N N . THR A 1 338 ? 7.871 24.218 -13.864 1.00 89.94 338 THR A N 1
ATOM 2668 C CA . THR A 1 338 ? 9.023 24.057 -14.762 1.00 89.94 338 THR A CA 1
ATOM 2669 C C . THR A 1 338 ? 10.349 24.153 -14.006 1.00 89.94 338 THR A C 1
ATOM 2671 O O . THR A 1 338 ? 11.223 23.316 -14.213 1.00 89.94 338 THR A O 1
ATOM 2674 N N . GLU A 1 339 ? 10.495 25.116 -13.093 1.00 85.19 339 GLU A N 1
ATOM 2675 C CA . GLU A 1 339 ? 11.689 25.249 -12.245 1.00 85.19 339 GLU A CA 1
ATOM 2676 C C . GLU A 1 339 ? 11.869 24.025 -11.339 1.00 85.19 339 GLU A C 1
ATOM 2678 O O . GLU A 1 339 ? 12.958 23.461 -11.265 1.00 85.19 339 GLU A O 1
ATOM 2683 N N . THR A 1 340 ? 10.787 23.536 -10.726 1.00 90.25 340 THR A N 1
ATOM 2684 C CA . THR A 1 340 ? 10.829 22.326 -9.886 1.00 90.25 340 THR A CA 1
ATOM 2685 C C . THR A 1 340 ? 11.253 21.096 -10.697 1.00 90.25 340 THR A C 1
ATOM 2687 O O . THR A 1 340 ? 12.035 20.273 -10.219 1.00 90.25 340 THR A O 1
ATOM 2690 N N . ALA A 1 341 ? 10.770 20.967 -11.936 1.00 93.69 341 ALA A N 1
ATOM 2691 C CA . ALA A 1 341 ? 11.174 19.888 -12.833 1.00 93.69 341 ALA A CA 1
ATOM 2692 C C . ALA A 1 341 ? 12.668 19.978 -13.193 1.00 93.69 341 ALA A C 1
ATOM 2694 O O . ALA A 1 341 ? 13.381 18.979 -13.088 1.00 93.69 341 ALA A O 1
ATOM 2695 N N . GLN A 1 342 ? 13.163 21.176 -13.519 1.00 92.62 342 GLN A N 1
ATOM 2696 C CA . GLN A 1 342 ? 14.583 21.411 -13.800 1.00 92.62 342 GLN A CA 1
ATOM 2697 C C . GLN A 1 342 ? 15.474 21.113 -12.585 1.00 92.62 342 GLN A C 1
ATOM 2699 O O . GLN A 1 342 ? 16.538 20.510 -12.730 1.00 92.62 342 GLN A O 1
ATOM 2704 N N . GLU A 1 343 ? 15.042 21.467 -11.372 1.00 92.56 343 GLU A N 1
ATOM 2705 C CA . GLU A 1 343 ? 15.770 21.121 -10.147 1.00 92.56 343 GLU A CA 1
ATOM 2706 C C . GLU A 1 343 ? 15.835 19.606 -9.921 1.00 92.56 343 GLU A C 1
ATOM 2708 O O . GLU A 1 343 ? 16.880 19.082 -9.522 1.00 92.56 343 GLU A O 1
ATOM 2713 N N . MET A 1 344 ? 14.745 18.881 -10.193 1.00 94.00 344 MET A N 1
ATOM 2714 C CA . MET A 1 344 ? 14.730 17.420 -10.098 1.00 94.00 344 MET A CA 1
ATOM 2715 C C . MET A 1 344 ? 15.684 16.774 -11.109 1.00 94.00 344 MET A C 1
ATOM 2717 O O . MET A 1 344 ? 16.422 15.854 -10.747 1.00 94.00 344 MET A O 1
ATOM 2721 N N . GLU A 1 345 ? 15.721 17.271 -12.345 1.00 94.19 345 GLU A N 1
ATOM 2722 C CA . GLU A 1 345 ? 16.662 16.811 -13.372 1.00 94.19 345 GLU A CA 1
ATOM 2723 C C . GLU A 1 345 ? 18.117 17.100 -12.982 1.00 94.19 345 GLU A C 1
ATOM 2725 O O . GLU A 1 345 ? 18.965 16.206 -13.048 1.00 94.19 345 GLU A O 1
ATOM 2730 N N . ALA A 1 346 ? 18.407 18.302 -12.480 1.00 91.12 346 ALA A N 1
ATOM 2731 C CA . ALA A 1 346 ? 19.738 18.663 -11.999 1.00 91.12 346 ALA A CA 1
ATOM 2732 C C . ALA A 1 346 ? 20.196 17.754 -10.845 1.00 91.12 346 ALA A C 1
ATOM 2734 O O . ALA A 1 346 ? 21.341 17.295 -10.823 1.00 91.12 346 ALA A O 1
ATOM 2735 N N . GLN A 1 347 ? 19.296 17.425 -9.911 1.00 90.81 347 GLN A N 1
ATOM 2736 C CA . GLN A 1 347 ? 19.580 16.475 -8.833 1.00 90.81 347 GLN A CA 1
ATOM 2737 C C . GLN A 1 347 ? 19.812 15.052 -9.355 1.00 90.81 347 GLN A C 1
ATOM 2739 O O . GLN A 1 347 ? 20.675 14.343 -8.833 1.00 90.81 347 GLN A O 1
ATOM 2744 N N . MET A 1 348 ? 19.074 14.616 -10.380 1.00 92.06 348 MET A N 1
ATOM 2745 C CA . MET A 1 348 ? 19.303 13.316 -11.016 1.00 92.06 348 MET A CA 1
ATOM 2746 C C . MET A 1 348 ? 20.684 13.247 -11.671 1.00 92.06 348 MET A C 1
ATOM 2748 O O . MET A 1 348 ? 21.414 12.287 -11.429 1.00 92.06 348 MET A O 1
ATOM 2752 N N . ILE A 1 349 ? 21.073 14.276 -12.427 1.00 90.94 349 ILE A N 1
ATOM 2753 C CA . ILE A 1 349 ? 22.394 14.354 -13.065 1.00 90.94 349 ILE A CA 1
ATOM 2754 C C . ILE A 1 349 ? 23.502 14.363 -12.005 1.00 90.94 349 ILE A C 1
ATOM 2756 O O . ILE A 1 349 ? 24.443 13.575 -12.094 1.00 90.94 349 ILE A O 1
ATOM 2760 N N . ALA A 1 350 ? 23.370 15.189 -10.963 1.00 85.19 350 ALA A N 1
ATOM 2761 C CA . ALA A 1 350 ? 24.345 15.256 -9.877 1.00 85.19 350 ALA A CA 1
ATOM 2762 C C . ALA A 1 350 ? 24.521 13.901 -9.167 1.00 85.19 350 ALA A C 1
ATOM 2764 O O . ALA A 1 350 ? 25.643 13.510 -8.855 1.00 85.19 350 ALA A O 1
ATOM 2765 N N . ASN A 1 351 ? 23.436 13.150 -8.959 1.00 84.81 351 ASN A N 1
ATOM 2766 C CA . ASN A 1 351 ? 23.502 11.821 -8.347 1.00 84.81 351 ASN A CA 1
ATOM 2767 C C . ASN A 1 351 ? 24.151 10.769 -9.260 1.00 84.81 351 ASN A C 1
ATOM 2769 O O . ASN A 1 351 ? 24.794 9.854 -8.750 1.00 84.81 351 ASN A O 1
ATOM 2773 N N . CYS A 1 352 ? 24.012 10.895 -10.582 1.00 79.69 352 CYS A N 1
ATOM 2774 C CA . CYS A 1 352 ? 24.688 10.022 -11.544 1.00 79.69 352 CYS A CA 1
ATOM 2775 C C . CYS A 1 352 ? 26.196 10.299 -11.644 1.00 79.69 352 CYS A C 1
ATOM 2777 O O . CYS A 1 352 ? 26.943 9.374 -11.923 1.00 79.69 352 CYS A O 1
ATOM 2779 N N . LEU A 1 353 ? 26.650 11.535 -11.403 1.00 70.50 353 LEU A N 1
ATOM 2780 C CA . LEU A 1 353 ? 28.077 11.900 -11.454 1.00 70.50 353 LEU A CA 1
ATOM 2781 C C . LEU A 1 353 ? 28.873 11.487 -10.204 1.00 70.50 353 LEU A C 1
ATOM 2783 O O . LEU A 1 353 ? 30.101 11.482 -10.230 1.00 70.50 353 LEU A O 1
ATOM 2787 N N . VAL A 1 354 ? 28.188 11.189 -9.098 1.00 77.62 354 VAL A N 1
ATOM 2788 C CA . VAL A 1 354 ? 28.804 10.786 -7.818 1.00 77.62 354 VAL A CA 1
ATOM 2789 C C . VAL A 1 354 ? 28.884 9.255 -7.671 1.00 77.62 354 VAL A C 1
ATOM 2791 O O . VAL A 1 354 ? 29.553 8.761 -6.760 1.00 77.62 354 VAL A O 1
ATOM 2794 N N . ALA A 1 355 ? 28.211 8.506 -8.550 1.00 55.03 355 ALA A N 1
ATOM 2795 C CA . ALA A 1 355 ? 28.233 7.043 -8.617 1.00 55.03 355 ALA A CA 1
ATOM 2796 C C . ALA A 1 355 ? 29.273 6.556 -9.631 1.00 55.03 355 ALA A C 1
ATOM 2798 O O . ALA A 1 355 ? 29.884 5.497 -9.349 1.00 55.03 355 ALA A O 1
#

Sequence (355 aa):
MKRTSTYTSVLEALGFERQRHNDPLRSKALRTAHTALACSYLGDEDRNYETFLSFQNRTKLDEERRKAEEERRQLKEEMAKMSKKEKLKILEKKKEEKRKNRTRKIVVPKKAKVPVLGPLVDVMVLIEEVDTGRYPSITRYQGKHKDYCCFCQEGGALYHCTVCRNSEHLECLTLKQDVHDPTPEDEFLCHVCIGKILCRRKRAEKRRMEKRVEVMGKAGVDGNDPEMMLTFPEGAPEMVVHDKSEEKQSATGTTGKQKVSEVKRVALSTSMSRDQKERMSGPADKNAVQVTRSKELACVQYGEKPGNMPHIQQCPVGGPGGLICCSACTASFSRMLTETAQEMEAQMIANCLVA

Organism: Trieres chinensis (NCBI:txid1514140)